Protein AF-X6LKL7-F1 (afdb_monomer_lite)

Sequence (249 aa):
MSKQVVIFIFYGMSKKEEGEVEKRTGEKYFVIEPYDNAKVIFKAIDLSDEGRIEISKKANWKQLLQIIKDQLKLTDTSTFLFVKKDNPDDQIDNDGDLMDLWNELNKSRKVMYYTLKMRCLLITKEDKLMTWCPKNSDNPNFRYEMETENWSQHFENLKQFVEISANDEWLSESGQDKKIQNGEDLKAIWAERYNNSETYCLRLKVISANIGESGEIGEEHADENIQMKKEEEENGRDLNQSDNKGQGR

Secondary structure (DSSP, 8-state):
------PPP-----PPP--------PPPEEEEE-STT--EEE---S--TTS--TTTHHHHHHHHHHHHHHHHTB-TT---EEEESS-TT-EE-SHHHHHHHHHHHHH-SS--EEEEEEEEEEEEETTEEEEE--TTTTSTTHHHHTTTS-HHHHHHHHHHHTT--TTTEEEEETTT--EE-SHHHHHHHHHHHHH-TT-SEEEEEEEE-----------------------------------------

Structure (mmCIF, N/CA/C/O backbone):
data_AF-X6LKL7-F1
#
_entry.id   AF-X6LKL7-F1
#
loop_
_atom_site.group_PDB
_atom_site.id
_atom_site.type_symbol
_atom_site.label_atom_id
_atom_site.label_alt_id
_atom_site.label_comp_id
_atom_site.label_asym_id
_atom_site.label_entity_id
_atom_site.label_seq_id
_atom_site.pdbx_PDB_ins_code
_atom_site.Cartn_x
_atom_site.Cartn_y
_atom_site.Cartn_z
_atom_site.occupancy
_atom_site.B_iso_or_equiv
_atom_site.auth_seq_id
_atom_site.auth_comp_id
_atom_site.auth_asym_id
_atom_site.auth_atom_id
_atom_site.pdbx_PDB_model_num
ATOM 1 N N . MET A 1 1 ? -7.330 -51.206 -62.526 1.00 37.53 1 MET A N 1
ATOM 2 C CA . MET A 1 1 ? -5.877 -50.922 -62.608 1.00 37.53 1 MET A CA 1
ATOM 3 C C . MET A 1 1 ? -5.743 -49.521 -63.189 1.00 37.53 1 MET A C 1
ATOM 5 O O . MET A 1 1 ? -6.440 -49.260 -64.150 1.00 37.53 1 MET A O 1
ATOM 9 N N . SER A 1 2 ? -4.987 -48.550 -62.696 1.00 38.38 2 SER A N 1
ATOM 10 C CA . SER A 1 2 ? -4.141 -48.397 -61.517 1.00 38.38 2 SER A CA 1
ATOM 11 C C . SER A 1 2 ? -4.113 -46.888 -61.223 1.00 38.38 2 SER A C 1
ATOM 13 O O . SER A 1 2 ? -4.132 -46.088 -62.157 1.00 38.38 2 SER A O 1
ATOM 15 N N . LYS A 1 3 ? -4.111 -46.498 -59.947 1.00 32.38 3 LYS A N 1
ATOM 16 C CA . LYS A 1 3 ? -3.935 -45.104 -59.518 1.00 32.38 3 LYS A CA 1
ATOM 17 C C . LYS A 1 3 ? -2.473 -44.705 -59.748 1.00 32.38 3 LYS A C 1
ATOM 19 O O . LYS A 1 3 ? -1.587 -45.464 -59.368 1.00 32.38 3 LYS A O 1
ATOM 24 N N . GLN A 1 4 ? -2.221 -43.513 -60.281 1.00 34.41 4 GLN A N 1
ATOM 25 C CA . GLN A 1 4 ? -0.942 -42.828 -60.091 1.00 34.41 4 GLN A CA 1
ATOM 26 C C . GLN A 1 4 ? -1.196 -41.526 -59.339 1.00 34.41 4 GLN A C 1
ATOM 28 O O . GLN A 1 4 ? -1.835 -40.604 -59.834 1.00 34.41 4 GLN A O 1
ATOM 33 N N . VAL A 1 5 ? -0.720 -41.521 -58.099 1.00 32.38 5 VAL A N 1
ATOM 34 C CA . VAL A 1 5 ? -0.498 -40.341 -57.271 1.00 32.38 5 VAL A CA 1
ATOM 35 C C . VAL A 1 5 ? 0.944 -39.933 -57.542 1.00 32.38 5 VAL A C 1
ATOM 37 O O . VAL A 1 5 ? 1.844 -40.751 -57.360 1.00 32.38 5 VAL A O 1
ATOM 40 N N . VAL A 1 6 ? 1.169 -38.700 -57.991 1.00 34.69 6 VAL A N 1
ATOM 41 C CA . VAL A 1 6 ? 2.515 -38.128 -58.099 1.00 34.69 6 VAL A CA 1
ATOM 42 C C . VAL A 1 6 ? 2.687 -37.141 -56.951 1.00 34.69 6 VAL A C 1
ATOM 44 O O . VAL A 1 6 ? 2.006 -36.121 -56.881 1.00 34.69 6 VAL A O 1
ATOM 47 N N . ILE A 1 7 ? 3.572 -37.504 -56.027 1.00 31.94 7 ILE A N 1
ATOM 48 C CA . ILE A 1 7 ? 4.058 -36.681 -54.920 1.00 31.94 7 ILE A CA 1
ATOM 49 C C . ILE A 1 7 ? 5.301 -35.946 -55.432 1.00 31.94 7 ILE A C 1
ATOM 51 O O . ILE A 1 7 ? 6.226 -36.593 -55.917 1.00 31.94 7 ILE A O 1
ATOM 55 N N . PHE A 1 8 ? 5.350 -34.620 -55.289 1.00 31.41 8 PHE A N 1
ATOM 56 C CA . PHE A 1 8 ? 6.584 -33.848 -55.455 1.00 31.41 8 PHE A CA 1
ATOM 57 C C . PHE A 1 8 ? 7.127 -33.449 -54.078 1.00 31.41 8 PHE A C 1
ATOM 59 O O . PHE A 1 8 ? 6.433 -32.815 -53.285 1.00 31.41 8 PHE A O 1
ATOM 66 N N . ILE A 1 9 ? 8.370 -33.851 -53.803 1.00 33.44 9 ILE A N 1
ATOM 67 C CA . ILE A 1 9 ? 9.150 -33.528 -52.602 1.00 33.44 9 ILE A CA 1
ATOM 68 C C . ILE A 1 9 ? 10.151 -32.413 -52.953 1.00 33.44 9 ILE A C 1
ATOM 70 O O . ILE A 1 9 ? 10.964 -32.573 -53.856 1.00 33.44 9 ILE A O 1
ATOM 74 N N . PHE A 1 10 ? 10.009 -31.309 -52.210 1.00 34.12 10 PHE A N 1
ATOM 75 C CA . PHE A 1 10 ? 10.932 -30.252 -51.754 1.00 34.12 10 PHE A CA 1
ATOM 76 C C . PHE A 1 10 ? 12.208 -29.878 -52.529 1.00 34.12 10 PHE A C 1
ATOM 78 O O . PHE A 1 10 ? 13.072 -30.712 -52.751 1.00 34.12 10 PHE A O 1
ATOM 85 N N . TYR A 1 11 ? 12.427 -28.560 -52.671 1.00 28.58 11 TYR A N 1
ATOM 86 C CA . TYR A 1 11 ? 13.717 -27.914 -52.365 1.00 28.58 11 TYR A CA 1
ATOM 87 C C . TYR A 1 11 ? 13.495 -26.436 -51.977 1.00 28.58 11 TYR A C 1
ATOM 89 O O . TYR A 1 11 ? 13.451 -25.545 -52.820 1.00 28.58 11 TYR A O 1
ATOM 97 N N . GLY A 1 12 ? 13.316 -26.172 -50.679 1.00 30.81 12 GLY A N 1
ATOM 98 C CA . GLY A 1 12 ? 13.359 -24.820 -50.118 1.00 30.81 12 GLY A CA 1
ATOM 99 C C . GLY A 1 12 ? 14.785 -24.497 -49.685 1.00 30.81 12 GLY A C 1
ATOM 100 O O . GLY A 1 12 ? 15.227 -24.948 -48.631 1.00 30.81 12 GLY A O 1
ATOM 101 N N . MET A 1 13 ? 15.520 -23.752 -50.509 1.00 29.73 13 MET A N 1
ATOM 102 C CA . MET A 1 13 ? 16.838 -23.225 -50.157 1.00 29.73 13 MET A CA 1
ATOM 103 C C . MET A 1 13 ? 16.688 -22.099 -49.127 1.00 29.73 13 MET A C 1
ATOM 105 O O . MET A 1 13 ? 16.475 -20.945 -49.488 1.00 29.73 13 MET A O 1
ATOM 109 N N . SER A 1 14 ? 16.827 -22.428 -47.843 1.00 38.66 14 SER A N 1
ATOM 110 C CA . SER A 1 14 ? 17.049 -21.433 -46.792 1.00 38.66 14 SER A CA 1
ATOM 111 C C . SER A 1 14 ? 18.503 -20.970 -46.870 1.00 38.66 14 SER A C 1
ATOM 113 O O . SER A 1 14 ? 19.417 -21.676 -46.441 1.00 38.66 14 SER A O 1
ATOM 115 N N . LYS A 1 15 ? 18.736 -19.789 -47.451 1.00 41.94 15 LYS A N 1
ATOM 116 C CA . LYS A 1 15 ? 20.000 -19.074 -47.261 1.00 41.94 15 LYS A CA 1
ATOM 117 C C . LYS A 1 15 ? 20.081 -18.653 -45.793 1.00 41.94 15 LYS A C 1
ATOM 119 O O . LYS A 1 15 ? 19.211 -17.938 -45.308 1.00 41.94 15 LYS A O 1
ATOM 124 N N . LYS A 1 16 ? 21.112 -19.139 -45.102 1.00 43.28 16 LYS A N 1
ATOM 125 C CA . LYS A 1 16 ? 21.579 -18.589 -43.830 1.00 43.28 16 LYS A CA 1
ATOM 126 C C . LYS A 1 16 ? 22.202 -17.225 -44.112 1.00 43.28 16 LYS A C 1
ATOM 128 O O . LYS A 1 16 ? 23.201 -17.165 -44.824 1.00 43.28 16 LYS A O 1
ATOM 133 N N . GLU A 1 17 ? 21.636 -16.173 -43.541 1.00 40.88 17 GLU A N 1
ATOM 134 C CA . GLU A 1 17 ? 22.410 -14.994 -43.166 1.00 40.88 17 GLU A CA 1
ATOM 135 C C . GLU A 1 17 ? 22.756 -15.145 -41.684 1.00 40.88 17 GLU A C 1
ATOM 137 O O . GLU A 1 17 ? 21.886 -15.296 -40.827 1.00 40.88 17 GLU A O 1
ATOM 142 N N . GLU A 1 18 ? 24.055 -15.224 -41.412 1.00 43.78 18 GLU A N 1
ATOM 143 C CA . GLU A 1 18 ? 24.628 -15.086 -40.081 1.00 43.78 18 GLU A CA 1
ATOM 144 C C . GLU A 1 18 ? 24.616 -13.597 -39.727 1.00 43.78 18 GLU A C 1
ATOM 146 O O . GLU A 1 18 ? 25.288 -12.796 -40.373 1.00 43.78 18 GLU A O 1
ATOM 151 N N . GLY A 1 19 ? 23.849 -13.223 -38.707 1.00 39.62 19 GLY A N 1
ATOM 152 C CA . GLY A 1 19 ? 23.798 -11.852 -38.216 1.00 39.62 19 GLY A CA 1
ATOM 153 C C . GLY A 1 19 ? 22.892 -11.757 -37.000 1.00 39.62 19 GLY A C 1
ATOM 154 O O . GLY A 1 19 ? 21.683 -11.851 -37.132 1.00 39.62 19 GLY A O 1
ATOM 155 N N . GLU A 1 20 ? 23.520 -11.596 -35.837 1.00 39.31 20 GLU A N 1
ATOM 156 C CA . GLU A 1 20 ? 22.929 -11.445 -34.504 1.00 39.31 20 GLU A CA 1
ATOM 157 C C . GLU A 1 20 ? 22.170 -12.663 -33.955 1.00 39.31 20 GLU A C 1
ATOM 159 O O . GLU A 1 20 ? 21.016 -12.951 -34.255 1.00 39.31 20 GLU A O 1
ATOM 164 N N . VAL A 1 21 ? 22.832 -13.353 -33.019 1.00 40.41 21 VAL A N 1
ATOM 165 C CA . VAL A 1 21 ? 22.126 -14.064 -31.954 1.00 40.41 21 VAL A CA 1
ATOM 166 C C . VAL A 1 21 ? 21.303 -13.007 -31.228 1.00 40.41 21 VAL A C 1
ATOM 168 O O . VAL A 1 21 ? 21.831 -12.290 -30.376 1.00 40.41 21 VAL A O 1
ATOM 171 N N . GLU A 1 22 ? 20.031 -12.896 -31.594 1.00 44.25 22 GLU A N 1
ATOM 172 C CA . GLU A 1 22 ? 19.011 -12.192 -30.837 1.00 44.25 22 GLU A CA 1
ATOM 173 C C . GLU A 1 22 ? 19.029 -12.806 -29.432 1.00 44.25 22 GLU A C 1
ATOM 175 O O . GLU A 1 22 ? 18.479 -13.878 -29.158 1.00 44.25 22 GLU A O 1
ATOM 180 N N . LYS A 1 23 ? 19.805 -12.188 -28.534 1.00 46.94 23 LYS A N 1
ATOM 181 C CA . LYS A 1 23 ? 19.793 -12.532 -27.122 1.00 46.94 23 LYS A CA 1
ATOM 182 C C . LYS A 1 23 ? 18.382 -12.218 -26.678 1.00 46.94 23 LYS A C 1
ATOM 184 O O . LYS A 1 23 ? 18.066 -11.054 -26.470 1.00 46.94 23 LYS A O 1
ATOM 189 N N . ARG A 1 24 ? 17.560 -13.257 -26.533 1.00 47.00 24 ARG A N 1
ATOM 190 C CA . ARG A 1 24 ? 16.286 -13.195 -25.822 1.00 47.00 24 ARG A CA 1
ATOM 191 C C . ARG A 1 24 ? 16.573 -12.714 -24.403 1.00 47.00 24 ARG A C 1
ATOM 193 O O . ARG A 1 24 ? 16.799 -13.508 -23.494 1.00 47.00 24 ARG A O 1
ATOM 200 N N . THR A 1 25 ? 16.643 -11.403 -24.221 1.00 57.69 25 THR A N 1
ATOM 201 C CA . THR A 1 25 ? 16.456 -10.778 -22.925 1.00 57.69 25 THR A CA 1
ATOM 202 C C . THR A 1 25 ? 15.039 -11.145 -22.534 1.00 57.69 25 THR A C 1
ATOM 204 O O . THR A 1 25 ? 14.100 -10.802 -23.249 1.00 57.69 25 THR A O 1
ATOM 207 N N . GLY A 1 26 ? 14.901 -11.948 -21.480 1.00 69.12 26 GLY A N 1
ATOM 208 C CA . GLY A 1 26 ? 13.598 -12.280 -20.925 1.00 69.12 26 GLY A CA 1
ATOM 209 C C . GLY A 1 26 ? 12.769 -11.014 -20.730 1.00 69.12 26 GLY A C 1
ATOM 210 O O . GLY A 1 26 ? 13.305 -9.928 -20.499 1.00 69.12 26 GLY A O 1
ATOM 211 N N . GLU A 1 27 ? 11.460 -11.158 -20.881 1.00 87.00 27 GLU A N 1
ATOM 212 C CA . GLU A 1 27 ? 10.532 -10.054 -20.692 1.00 87.00 27 GLU A CA 1
ATOM 213 C C . GLU A 1 27 ? 10.687 -9.481 -19.279 1.00 87.00 27 GLU A C 1
ATOM 215 O O . GLU A 1 27 ? 10.745 -10.235 -18.303 1.00 87.00 27 GLU A O 1
ATOM 220 N N . LYS A 1 28 ? 10.794 -8.153 -19.183 1.00 93.38 28 LYS A N 1
ATOM 221 C CA . LY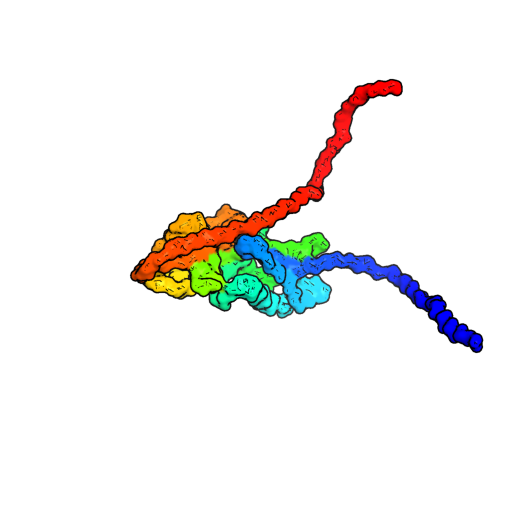S A 1 28 ? 10.960 -7.453 -17.910 1.00 93.38 28 LYS A CA 1
ATOM 222 C C . LYS A 1 28 ? 9.611 -7.173 -17.264 1.00 93.38 28 LYS A C 1
ATOM 224 O O . LYS A 1 28 ? 8.636 -6.907 -17.962 1.00 93.38 28 LYS A O 1
ATOM 229 N N . TYR A 1 29 ? 9.548 -7.234 -15.939 1.00 95.81 29 TYR A N 1
ATOM 230 C CA . TYR A 1 29 ? 8.312 -6.995 -15.190 1.00 95.81 29 TYR A CA 1
ATOM 231 C C . TYR A 1 29 ? 8.585 -6.585 -13.740 1.00 95.81 29 TYR A C 1
ATOM 233 O O . TYR A 1 29 ? 9.697 -6.718 -13.233 1.00 95.81 29 TYR A O 1
ATOM 241 N N . PHE A 1 30 ? 7.554 -6.110 -13.051 1.00 96.00 30 PHE A N 1
ATOM 242 C CA . PHE A 1 30 ? 7.553 -5.972 -11.600 1.00 96.00 30 PHE A CA 1
ATOM 243 C C . PHE A 1 30 ? 6.718 -7.076 -10.967 1.00 96.00 30 PHE A C 1
ATOM 245 O O . PHE A 1 30 ? 5.644 -7.426 -11.458 1.00 96.00 30 PHE A O 1
ATOM 252 N N . VAL A 1 31 ? 7.229 -7.615 -9.865 1.00 95.25 31 VAL A N 1
ATOM 253 C CA . VAL A 1 31 ? 6.488 -8.483 -8.955 1.00 95.25 31 VAL A CA 1
ATOM 254 C C . VAL A 1 31 ? 6.055 -7.623 -7.785 1.00 95.25 31 VAL A C 1
ATOM 256 O O . VAL A 1 31 ? 6.893 -7.118 -7.043 1.00 95.25 31 VAL A O 1
ATOM 259 N N . ILE A 1 32 ? 4.753 -7.461 -7.617 1.00 94.00 32 ILE A N 1
ATOM 260 C CA . ILE A 1 32 ? 4.181 -6.807 -6.451 1.00 94.00 32 ILE A CA 1
ATOM 261 C C . ILE A 1 32 ? 3.812 -7.905 -5.463 1.00 94.00 32 ILE A C 1
ATOM 263 O O . ILE A 1 32 ? 2.999 -8.783 -5.759 1.00 94.00 32 ILE A O 1
ATOM 267 N N . GLU A 1 33 ? 4.450 -7.865 -4.303 1.00 91.50 33 GLU A N 1
ATOM 268 C CA . GLU A 1 33 ? 4.197 -8.730 -3.161 1.00 91.50 33 GLU A CA 1
ATOM 269 C C . GLU A 1 3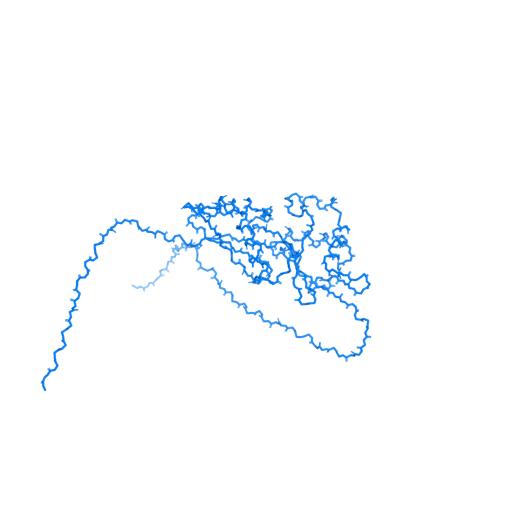3 ? 3.346 -7.936 -2.155 1.00 91.50 33 GLU A C 1
ATOM 271 O O . GLU A 1 33 ? 3.896 -7.123 -1.405 1.00 91.50 33 GLU A O 1
ATOM 276 N N . PRO A 1 34 ? 2.009 -8.105 -2.177 1.00 83.88 34 PRO A N 1
ATOM 277 C CA . PRO A 1 34 ? 1.110 -7.502 -1.210 1.00 83.88 34 PRO A CA 1
ATOM 278 C C . PRO A 1 34 ? 1.241 -8.186 0.162 1.00 83.88 34 PRO A C 1
ATOM 280 O O . PRO A 1 34 ? 2.268 -8.078 0.828 1.00 83.88 34 PRO A O 1
ATOM 283 N N . TYR A 1 35 ? 0.196 -8.892 0.580 1.00 74.50 35 TYR A N 1
ATOM 284 C CA . TYR A 1 35 ? 0.135 -9.715 1.777 1.00 74.50 35 TYR A CA 1
ATOM 285 C C . TYR A 1 35 ? 0.051 -11.200 1.376 1.00 74.50 35 TYR A C 1
ATOM 287 O O . TYR A 1 35 ? -0.387 -11.530 0.269 1.00 74.50 35 TYR A O 1
ATOM 295 N N . ASP A 1 36 ? 0.457 -12.094 2.280 1.00 67.44 36 ASP A N 1
ATOM 296 C CA . ASP A 1 36 ? 0.485 -13.550 2.078 1.00 67.44 36 ASP A CA 1
ATOM 297 C C . ASP A 1 36 ? 1.307 -13.988 0.837 1.00 67.44 36 ASP A C 1
ATOM 299 O O . ASP A 1 36 ? 2.288 -13.351 0.452 1.00 67.44 36 ASP A O 1
ATOM 303 N N . ASN A 1 37 ? 0.928 -15.113 0.216 1.00 66.50 37 ASN A N 1
ATO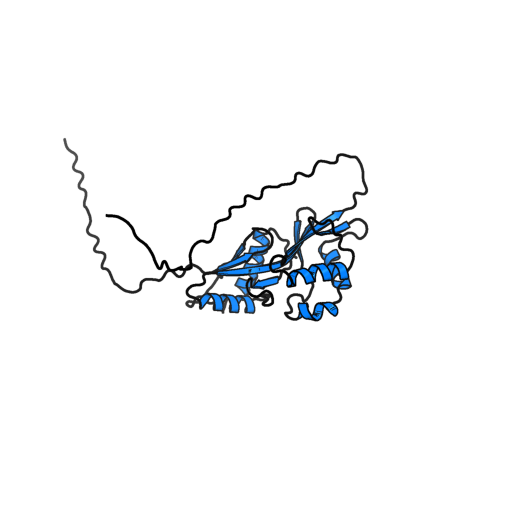M 304 C CA . ASN A 1 37 ? 1.577 -15.679 -0.973 1.00 66.50 37 ASN A CA 1
ATOM 305 C C . ASN A 1 37 ? 1.018 -15.128 -2.299 1.00 66.50 37 ASN A C 1
ATOM 307 O O . ASN A 1 37 ? 1.374 -15.627 -3.371 1.00 66.50 37 ASN A O 1
ATOM 311 N N . ALA A 1 38 ? 0.124 -14.135 -2.251 1.00 79.88 38 ALA A N 1
ATOM 312 C CA . ALA A 1 38 ? -0.393 -13.504 -3.458 1.00 79.88 38 ALA A CA 1
ATOM 313 C C . ALA A 1 38 ? 0.726 -12.709 -4.146 1.00 79.88 38 ALA A C 1
ATOM 315 O O . ALA A 1 38 ? 1.553 -12.081 -3.490 1.00 79.88 38 ALA A O 1
ATOM 316 N N . LYS A 1 39 ? 0.763 -12.738 -5.479 1.00 91.31 39 LYS A N 1
ATOM 317 C CA . LYS A 1 39 ? 1.704 -11.954 -6.285 1.00 91.31 39 LYS A CA 1
ATOM 318 C C . LYS A 1 39 ? 0.967 -11.360 -7.466 1.00 91.31 39 LYS A C 1
ATOM 320 O O . LYS A 1 39 ? 0.265 -12.077 -8.174 1.00 91.31 39 LYS A O 1
ATOM 325 N N . VAL A 1 40 ? 1.171 -10.070 -7.692 1.00 94.06 40 VAL A N 1
ATOM 326 C CA . VAL A 1 40 ? 0.668 -9.374 -8.876 1.00 94.06 40 VAL A CA 1
ATOM 327 C C . VAL A 1 40 ? 1.849 -9.108 -9.796 1.00 94.06 40 VAL A C 1
ATOM 329 O O . VAL A 1 40 ? 2.871 -8.575 -9.369 1.00 94.06 40 VAL A O 1
ATOM 332 N N . ILE A 1 41 ? 1.728 -9.502 -11.062 1.00 95.62 41 ILE A N 1
ATOM 333 C CA . ILE A 1 41 ? 2.750 -9.235 -12.077 1.00 95.62 41 ILE A CA 1
ATOM 334 C C . ILE A 1 41 ? 2.314 -8.020 -12.883 1.00 95.62 41 ILE A C 1
ATOM 336 O O . ILE A 1 41 ? 1.235 -8.016 -13.477 1.00 95.62 41 ILE A O 1
ATOM 340 N N . PHE A 1 42 ? 3.177 -7.011 -12.935 1.00 96.25 42 PHE A N 1
ATOM 341 C CA . PHE A 1 42 ? 2.983 -5.825 -13.754 1.00 96.25 42 PHE A CA 1
ATOM 342 C C . PHE A 1 42 ? 4.023 -5.761 -14.869 1.00 96.25 42 PHE A C 1
ATOM 344 O O . PHE A 1 42 ? 5.222 -5.912 -14.633 1.00 96.25 42 PHE A O 1
ATOM 351 N N . LYS A 1 43 ? 3.557 -5.493 -16.085 1.00 95.19 43 LYS A N 1
ATOM 352 C CA . LYS A 1 43 ? 4.389 -5.275 -17.266 1.00 95.19 43 LYS A CA 1
ATOM 353 C C . LYS A 1 43 ? 4.097 -3.888 -17.796 1.00 95.19 43 LYS A C 1
ATOM 355 O O . LYS A 1 43 ? 2.929 -3.532 -17.937 1.00 95.19 43 LYS A O 1
ATOM 360 N N . ALA A 1 44 ? 5.149 -3.137 -18.090 1.00 94.50 44 ALA A N 1
ATOM 361 C CA . ALA A 1 44 ? 4.971 -1.812 -18.638 1.00 94.50 44 ALA A CA 1
ATOM 362 C C . ALA A 1 44 ? 4.470 -1.860 -20.089 1.00 94.50 44 ALA A C 1
ATOM 364 O O . ALA A 1 44 ? 4.790 -2.774 -20.852 1.00 94.50 44 ALA A O 1
ATOM 365 N N . ILE A 1 45 ? 3.696 -0.846 -20.454 1.00 93.31 45 ILE A N 1
ATOM 366 C CA . ILE A 1 45 ? 3.122 -0.635 -21.781 1.00 93.31 45 ILE A CA 1
ATOM 367 C C . ILE A 1 45 ? 3.788 0.542 -22.487 1.00 93.31 45 ILE A C 1
ATOM 369 O O . ILE A 1 45 ? 4.380 1.415 -21.843 1.00 93.31 45 ILE A O 1
ATOM 373 N N . ASP A 1 46 ? 3.632 0.577 -23.812 1.00 93.38 46 ASP A N 1
ATOM 374 C CA . ASP A 1 46 ? 4.066 1.678 -24.676 1.00 93.38 46 ASP A CA 1
ATOM 375 C C . ASP A 1 46 ? 5.527 2.074 -24.422 1.00 93.38 46 ASP A C 1
ATOM 377 O O . ASP A 1 46 ? 5.848 3.232 -24.136 1.00 93.38 46 ASP A O 1
ATOM 381 N N . LEU A 1 47 ? 6.403 1.067 -24.456 1.00 92.50 47 LEU A N 1
ATOM 382 C CA . LEU A 1 47 ? 7.843 1.238 -24.312 1.00 92.50 47 LEU A CA 1
ATOM 383 C C . LEU A 1 47 ? 8.439 1.873 -25.569 1.00 92.50 47 LEU A C 1
ATOM 385 O O . LEU A 1 47 ? 7.998 1.594 -26.683 1.00 92.50 47 LEU A O 1
ATOM 389 N N . SER A 1 48 ? 9.477 2.690 -25.394 1.00 91.12 48 SER A N 1
ATOM 390 C CA . SER A 1 48 ? 10.310 3.142 -26.510 1.00 91.12 48 SER A CA 1
ATOM 391 C C . SER A 1 48 ? 11.081 1.980 -27.149 1.00 91.12 48 SER A C 1
ATOM 393 O O . SER A 1 48 ? 11.179 0.899 -26.567 1.00 91.12 48 SER A O 1
ATOM 395 N N . ASP A 1 49 ? 11.722 2.231 -28.293 1.00 88.25 49 ASP A N 1
ATOM 396 C CA . ASP A 1 49 ? 12.616 1.261 -28.951 1.00 88.25 49 ASP A CA 1
ATOM 397 C C . ASP A 1 49 ? 13.785 0.823 -28.046 1.00 88.25 49 ASP A C 1
ATOM 399 O O . ASP A 1 49 ? 14.336 -0.265 -28.196 1.00 88.25 49 ASP A O 1
ATOM 403 N N . GLU A 1 50 ? 14.148 1.655 -27.064 1.00 87.31 50 GLU A N 1
ATOM 404 C CA . GLU A 1 50 ? 15.141 1.326 -26.039 1.00 87.31 50 GLU A CA 1
ATOM 405 C C . GLU A 1 50 ? 14.550 0.588 -24.824 1.00 87.31 50 GLU A C 1
ATOM 407 O O . GLU A 1 50 ? 15.293 0.265 -23.900 1.00 87.31 50 GLU A O 1
ATOM 412 N N . GLY A 1 51 ? 13.238 0.344 -24.769 1.00 89.56 51 GLY A N 1
ATOM 413 C CA . GLY A 1 51 ? 12.553 -0.323 -23.655 1.00 89.56 51 GLY A CA 1
ATOM 414 C C . GLY A 1 51 ? 12.184 0.585 -22.471 1.00 89.56 51 GLY A C 1
ATOM 415 O O . GLY A 1 51 ? 11.982 0.085 -21.363 1.00 89.56 51 GLY A O 1
ATOM 416 N N . ARG A 1 52 ? 12.122 1.912 -22.660 1.00 91.69 52 ARG A N 1
ATOM 417 C CA . ARG A 1 52 ? 11.862 2.905 -21.589 1.00 91.69 52 ARG A CA 1
ATOM 418 C C . ARG A 1 52 ? 10.412 3.401 -21.568 1.00 91.69 52 ARG A C 1
ATOM 420 O O . ARG A 1 52 ? 9.778 3.440 -22.615 1.00 91.69 52 ARG A O 1
ATOM 427 N N . ILE A 1 53 ? 9.922 3.874 -20.413 1.00 90.00 53 ILE A N 1
ATOM 428 C CA . ILE A 1 53 ? 8.521 4.339 -20.230 1.00 90.00 53 ILE A CA 1
ATOM 429 C C . ILE A 1 53 ? 8.319 5.869 -20.312 1.00 90.00 53 ILE A C 1
ATOM 431 O O . ILE A 1 53 ? 7.329 6.401 -19.814 1.00 90.00 53 ILE A O 1
ATOM 435 N N . GLU A 1 54 ? 9.252 6.606 -20.920 1.00 89.00 54 GLU A N 1
ATOM 436 C CA . GLU A 1 54 ? 9.339 8.079 -20.831 1.00 89.00 54 GLU A CA 1
ATOM 437 C C . GLU A 1 54 ? 8.038 8.819 -21.217 1.00 89.00 54 GLU A C 1
ATOM 439 O O . GLU A 1 54 ? 7.644 9.778 -20.552 1.00 89.00 54 GLU A O 1
ATOM 444 N N . ILE A 1 55 ? 7.335 8.354 -22.255 1.00 89.00 55 ILE A N 1
ATOM 445 C CA . ILE A 1 55 ? 6.115 9.001 -22.775 1.00 89.00 55 ILE A CA 1
ATOM 446 C C . ILE A 1 55 ? 4.855 8.513 -22.035 1.00 89.00 55 ILE A C 1
ATOM 448 O O . ILE A 1 55 ? 3.883 9.255 -21.883 1.00 89.00 55 ILE A O 1
ATOM 452 N N . SER A 1 56 ? 4.870 7.275 -21.539 1.00 92.31 56 SER A N 1
ATOM 453 C CA . SER A 1 56 ? 3.698 6.545 -21.042 1.00 92.31 56 SER A CA 1
ATOM 454 C C . SER A 1 56 ? 3.673 6.372 -19.519 1.00 92.31 56 SER A C 1
ATOM 456 O O . SER A 1 56 ? 2.813 5.660 -18.998 1.00 92.31 56 SER A O 1
ATOM 458 N N . LYS A 1 57 ? 4.560 7.040 -18.768 1.00 95.31 57 LYS A N 1
ATOM 459 C CA . LYS A 1 57 ? 4.687 6.886 -17.304 1.00 95.31 57 LYS A CA 1
ATOM 460 C C . LYS A 1 57 ? 3.369 7.020 -16.528 1.00 95.31 57 LYS A C 1
ATOM 462 O O . LYS A 1 57 ? 3.046 6.168 -15.706 1.00 95.31 57 LYS A O 1
ATOM 467 N N . LYS A 1 58 ? 2.536 8.016 -16.857 1.00 96.81 58 LYS A N 1
ATOM 468 C CA . LYS A 1 58 ? 1.227 8.222 -16.206 1.00 96.81 58 LYS A CA 1
ATOM 469 C C . LYS A 1 58 ? 0.240 7.094 -16.503 1.00 96.81 58 LYS A C 1
ATOM 471 O O . LYS A 1 58 ? -0.575 6.759 -15.647 1.00 96.81 58 LYS A O 1
ATOM 476 N N . ALA A 1 59 ? 0.275 6.549 -17.719 1.00 96.81 59 ALA A N 1
ATOM 477 C CA . ALA A 1 59 ? -0.585 5.438 -18.117 1.00 96.81 59 ALA A CA 1
ATOM 478 C C . ALA A 1 59 ? -0.153 4.149 -17.409 1.00 96.81 59 ALA A C 1
ATOM 480 O O . ALA A 1 59 ? -0.992 3.473 -16.820 1.00 96.81 59 ALA A O 1
ATOM 481 N N . ASN A 1 60 ? 1.155 3.889 -17.371 1.00 97.06 60 ASN A N 1
ATOM 482 C CA . ASN A 1 60 ? 1.753 2.775 -16.641 1.00 97.06 60 ASN A CA 1
ATOM 483 C C . ASN A 1 60 ? 1.425 2.820 -15.144 1.00 97.06 60 ASN A C 1
ATOM 485 O O . ASN A 1 60 ? 0.983 1.817 -14.591 1.00 97.06 60 ASN A O 1
ATOM 489 N N . TRP A 1 61 ? 1.551 3.986 -14.503 1.00 96.69 61 TRP A N 1
ATOM 490 C CA . TRP A 1 61 ? 1.181 4.160 -13.096 1.00 96.69 61 TRP A CA 1
ATOM 491 C C . TRP A 1 61 ? -0.294 3.833 -12.844 1.00 96.69 61 TRP A C 1
ATOM 493 O O . TRP A 1 61 ? -0.618 3.014 -11.988 1.00 96.69 61 TRP A O 1
ATOM 503 N N . LYS A 1 62 ? -1.207 4.406 -13.639 1.00 96.62 62 LYS A N 1
ATOM 504 C CA . LYS A 1 62 ? -2.645 4.117 -13.519 1.00 96.62 62 LYS A CA 1
ATOM 505 C C . LYS A 1 62 ? -2.958 2.637 -13.730 1.00 96.62 62 LYS A C 1
ATOM 507 O O . LYS A 1 62 ? -3.766 2.079 -12.995 1.00 96.62 62 LYS A O 1
ATOM 512 N N . GLN A 1 63 ? -2.324 2.012 -14.718 1.00 96.75 63 GLN A N 1
ATOM 513 C CA . GLN A 1 63 ? -2.532 0.604 -15.025 1.00 96.75 63 GLN A CA 1
ATOM 514 C C . GLN A 1 63 ? -2.016 -0.306 -13.906 1.00 96.75 63 GLN A C 1
ATOM 516 O O . GLN A 1 63 ? -2.712 -1.248 -13.543 1.00 96.75 63 GLN A O 1
ATOM 521 N N . LEU A 1 64 ? -0.850 -0.008 -13.324 1.00 96.44 64 LEU A N 1
ATOM 522 C CA . LEU A 1 64 ? -0.324 -0.719 -12.157 1.00 96.44 64 LEU A CA 1
ATOM 523 C C . LEU A 1 64 ? -1.335 -0.701 -11.006 1.00 96.44 64 LEU A C 1
ATOM 525 O O . LEU A 1 64 ? -1.698 -1.757 -10.490 1.00 96.44 64 LEU A O 1
ATOM 529 N N . LEU A 1 65 ? -1.824 0.490 -10.642 1.00 95.69 65 LEU A N 1
ATOM 530 C CA . LEU A 1 65 ? -2.799 0.641 -9.561 1.00 95.69 65 LEU A CA 1
ATOM 531 C C . LEU A 1 65 ? -4.097 -0.126 -9.848 1.00 95.69 65 LEU A C 1
ATOM 533 O O . LEU A 1 65 ? -4.622 -0.783 -8.952 1.00 95.69 65 LEU A O 1
ATOM 537 N N . GLN A 1 66 ? -4.595 -0.071 -11.087 1.00 95.94 66 GLN A N 1
ATOM 538 C CA . GLN A 1 66 ? -5.819 -0.771 -11.478 1.00 95.94 66 GLN A CA 1
ATOM 539 C C . GLN A 1 66 ? -5.651 -2.292 -11.421 1.00 95.94 66 GLN A C 1
ATOM 541 O O . GLN A 1 66 ? -6.475 -2.972 -10.822 1.00 95.94 66 GLN A O 1
ATOM 546 N N . ILE A 1 67 ? -4.557 -2.827 -11.973 1.00 95.69 67 ILE A N 1
ATOM 547 C CA . ILE A 1 67 ? -4.279 -4.269 -11.975 1.00 95.69 67 ILE A CA 1
ATOM 548 C C . ILE A 1 67 ? -4.233 -4.817 -10.547 1.00 95.69 67 ILE A C 1
ATOM 550 O O . ILE A 1 67 ? -4.757 -5.899 -10.291 1.00 95.69 67 ILE A O 1
ATOM 554 N N . ILE A 1 68 ? -3.625 -4.081 -9.615 1.00 94.56 68 ILE A N 1
ATOM 555 C CA . ILE A 1 68 ? -3.566 -4.488 -8.207 1.00 94.56 68 ILE A CA 1
ATOM 556 C C . ILE A 1 68 ? -4.965 -4.527 -7.603 1.00 94.56 68 ILE A C 1
ATOM 558 O O . ILE A 1 68 ? -5.325 -5.532 -6.991 1.00 94.56 68 ILE A O 1
ATOM 562 N N . LYS A 1 69 ? -5.763 -3.470 -7.795 1.00 94.88 69 LYS A N 1
ATOM 563 C CA . LYS A 1 69 ? -7.133 -3.418 -7.272 1.00 94.88 69 LYS A CA 1
ATOM 564 C C . LYS A 1 69 ? -7.993 -4.546 -7.836 1.00 94.88 69 LYS A C 1
ATOM 566 O O . LYS A 1 69 ? -8.666 -5.224 -7.067 1.00 94.88 69 LYS A O 1
ATOM 571 N N . ASP A 1 70 ? -7.890 -4.820 -9.132 1.00 94.38 70 ASP A N 1
ATOM 572 C CA . ASP A 1 70 ? -8.660 -5.872 -9.794 1.00 94.38 70 ASP A CA 1
ATOM 573 C C . ASP A 1 70 ? -8.240 -7.275 -9.327 1.00 94.38 70 ASP A C 1
ATOM 575 O O . ASP A 1 70 ? -9.084 -8.085 -8.939 1.00 94.38 70 ASP A O 1
ATOM 579 N N . GLN A 1 71 ? -6.935 -7.578 -9.329 1.00 93.94 71 GLN A N 1
ATOM 580 C CA . GLN A 1 71 ? -6.434 -8.914 -8.978 1.00 93.94 71 GLN A CA 1
ATOM 581 C C . GLN A 1 71 ? -6.606 -9.238 -7.494 1.00 93.94 71 GLN A C 1
ATOM 583 O O . GLN A 1 71 ? -6.866 -10.389 -7.145 1.00 93.94 71 GLN A O 1
ATOM 588 N N . LEU A 1 72 ? -6.481 -8.233 -6.626 1.00 91.94 72 LEU A N 1
ATOM 589 C CA . LEU A 1 72 ? -6.661 -8.390 -5.184 1.00 91.94 72 LEU A CA 1
ATOM 590 C C . LEU A 1 72 ? -8.100 -8.106 -4.729 1.00 91.94 72 LEU A C 1
ATOM 592 O O . LEU A 1 72 ? -8.383 -8.232 -3.543 1.00 91.94 72 LEU A O 1
ATOM 596 N N . LYS A 1 73 ? -9.014 -7.763 -5.651 1.00 93.31 73 LYS A N 1
ATOM 597 C CA . LYS A 1 73 ? -10.419 -7.415 -5.366 1.00 93.31 73 LYS A CA 1
ATOM 598 C C . LYS A 1 73 ? -10.557 -6.300 -4.319 1.00 93.31 73 LYS A C 1
ATOM 600 O O . LYS A 1 73 ? -11.412 -6.369 -3.436 1.00 93.31 73 LYS A O 1
ATOM 605 N N . LEU A 1 74 ? -9.687 -5.295 -4.402 1.00 93.69 74 LEU A N 1
ATOM 606 C CA . LEU A 1 74 ? -9.698 -4.142 -3.504 1.00 93.69 74 LEU A CA 1
ATOM 607 C C . LEU A 1 74 ? -10.756 -3.129 -3.930 1.00 93.69 74 LEU A C 1
ATOM 609 O O . LEU A 1 74 ? -11.075 -2.992 -5.110 1.00 93.69 74 LEU A O 1
ATOM 613 N N . THR A 1 75 ? -11.249 -2.358 -2.968 1.00 93.88 75 THR A N 1
ATOM 614 C CA . THR A 1 75 ? -12.117 -1.213 -3.256 1.00 93.88 75 THR A CA 1
ATOM 615 C C . THR A 1 75 ? -11.370 -0.098 -3.995 1.00 93.88 75 THR A C 1
ATOM 617 O O . THR A 1 75 ? -10.167 0.106 -3.814 1.00 93.88 75 THR A O 1
ATOM 620 N N . ASP A 1 76 ? -12.099 0.724 -4.753 1.00 93.06 76 ASP A N 1
ATOM 621 C CA . ASP A 1 76 ? -11.517 1.878 -5.452 1.00 93.06 76 ASP A CA 1
ATOM 622 C C . ASP A 1 76 ? -10.894 2.913 -4.506 1.00 93.06 76 ASP A C 1
ATOM 624 O O . ASP A 1 76 ? -9.955 3.615 -4.889 1.00 93.06 76 ASP A O 1
ATOM 628 N N . THR A 1 77 ? -11.374 2.975 -3.264 1.00 92.69 77 THR A N 1
ATOM 629 C CA . THR A 1 77 ? -10.873 3.859 -2.203 1.00 92.69 77 THR A CA 1
ATOM 630 C C . THR A 1 77 ? -9.587 3.360 -1.547 1.00 92.69 77 THR A C 1
ATOM 632 O O . THR A 1 77 ? -8.978 4.107 -0.787 1.00 92.69 77 THR A O 1
ATOM 635 N N . SER A 1 78 ? -9.163 2.126 -1.835 1.00 93.62 78 SER A N 1
ATOM 636 C CA . SER A 1 78 ? -7.984 1.513 -1.227 1.00 93.62 78 SER A CA 1
ATOM 637 C C . SER A 1 78 ? -6.706 2.296 -1.526 1.00 93.62 78 SER A C 1
ATOM 639 O O . SER A 1 78 ? -6.453 2.687 -2.673 1.00 93.62 78 SER A O 1
ATOM 641 N N . THR A 1 79 ? -5.895 2.492 -0.486 1.00 92.94 79 THR A N 1
ATOM 642 C CA . THR A 1 79 ? -4.598 3.175 -0.546 1.00 92.94 79 THR A CA 1
ATOM 643 C C . THR A 1 79 ? -3.477 2.248 -0.084 1.00 92.94 79 THR A C 1
ATOM 645 O O . THR A 1 79 ? -3.666 1.408 0.799 1.00 92.94 79 THR A O 1
ATOM 648 N N . PHE A 1 80 ? -2.319 2.351 -0.733 1.00 92.44 80 PHE A N 1
ATOM 649 C CA . PHE A 1 80 ? -1.137 1.538 -0.458 1.00 92.44 80 PHE A CA 1
ATOM 650 C C . PHE A 1 80 ? 0.119 2.227 -0.995 1.00 92.44 80 PHE A C 1
ATOM 652 O O . PHE A 1 80 ? 0.042 3.031 -1.923 1.00 92.44 80 PHE A O 1
ATOM 659 N N . LEU A 1 81 ? 1.268 1.887 -0.414 1.00 91.38 81 LEU A N 1
ATOM 660 C CA . LEU A 1 81 ? 2.584 2.355 -0.850 1.00 91.38 81 LEU A CA 1
ATOM 661 C C . LEU A 1 81 ? 3.399 1.180 -1.371 1.00 91.38 81 LEU A C 1
ATOM 663 O O . LEU A 1 81 ? 3.270 0.065 -0.862 1.00 91.38 81 LEU A O 1
ATOM 667 N N . PHE A 1 82 ? 4.274 1.427 -2.337 1.00 92.38 82 PHE A N 1
ATOM 668 C CA . PHE A 1 82 ? 5.261 0.438 -2.746 1.00 92.38 82 PHE A CA 1
ATOM 669 C C . PHE A 1 82 ? 6.608 0.771 -2.135 1.00 92.38 82 PHE A C 1
ATOM 671 O O . PHE A 1 82 ? 7.022 1.926 -2.123 1.00 92.38 82 PHE A O 1
ATOM 678 N N . VAL A 1 83 ? 7.315 -0.254 -1.681 1.00 90.31 83 VAL A N 1
ATOM 679 C CA . VAL A 1 83 ? 8.706 -0.130 -1.250 1.00 90.31 83 VAL A CA 1
ATOM 680 C C . VAL A 1 83 ? 9.551 -1.205 -1.901 1.00 90.31 83 VAL A C 1
ATOM 682 O O . VAL A 1 83 ? 9.072 -2.316 -2.163 1.00 90.31 83 VAL A O 1
ATOM 685 N N . LYS A 1 84 ? 10.815 -0.893 -2.178 1.00 88.75 84 LYS A N 1
ATOM 686 C CA . LYS A 1 84 ? 11.738 -1.900 -2.701 1.00 88.75 84 LYS A CA 1
ATOM 687 C C . LYS A 1 84 ? 11.986 -2.972 -1.642 1.00 88.75 84 LYS A C 1
ATOM 689 O O . LYS A 1 84 ? 12.195 -2.673 -0.467 1.00 88.75 84 LYS A O 1
ATOM 694 N N . LYS A 1 85 ? 11.973 -4.241 -2.056 1.00 85.25 85 LYS A N 1
ATOM 695 C CA . LYS A 1 85 ? 12.215 -5.371 -1.144 1.00 85.25 85 LYS A CA 1
ATOM 696 C C . LYS A 1 85 ? 13.614 -5.333 -0.517 1.00 85.25 85 LYS A C 1
ATOM 698 O O . LYS A 1 85 ? 13.784 -5.748 0.622 1.00 85.25 85 LYS A O 1
ATOM 703 N N . ASP A 1 86 ? 14.601 -4.872 -1.271 1.00 83.19 86 ASP A N 1
ATOM 704 C CA . ASP A 1 86 ? 16.005 -4.755 -0.878 1.00 83.19 86 ASP A CA 1
ATOM 705 C C . ASP A 1 86 ? 16.342 -3.420 -0.197 1.00 83.19 86 ASP A C 1
ATOM 707 O O . ASP A 1 86 ? 17.343 -3.347 0.514 1.00 83.19 86 ASP A O 1
ATOM 711 N N . ASN A 1 87 ? 15.497 -2.396 -0.355 1.00 83.06 87 ASN A N 1
ATOM 712 C CA . ASN A 1 87 ? 15.626 -1.119 0.342 1.00 83.06 87 ASN A CA 1
ATOM 713 C C . ASN A 1 87 ? 14.248 -0.582 0.798 1.00 83.06 87 ASN A C 1
ATOM 715 O O . ASN A 1 87 ? 13.582 0.124 0.041 1.00 83.06 87 ASN A O 1
ATOM 719 N N . PRO A 1 88 ? 13.797 -0.891 2.029 1.00 76.31 88 PRO A N 1
ATOM 720 C CA . PRO A 1 88 ? 12.458 -0.533 2.514 1.00 76.31 88 PRO A CA 1
ATOM 721 C C . PRO A 1 88 ? 12.214 0.962 2.738 1.00 76.31 88 PRO A C 1
ATOM 723 O O . PRO A 1 88 ? 11.063 1.354 2.978 1.00 76.31 88 PRO A O 1
ATOM 726 N N . ASP A 1 89 ? 13.278 1.762 2.722 1.00 78.06 89 ASP A N 1
ATOM 727 C CA . ASP A 1 89 ? 13.207 3.216 2.824 1.00 78.06 89 ASP A CA 1
ATOM 728 C C . ASP A 1 89 ? 13.016 3.870 1.438 1.00 78.06 89 ASP A C 1
ATOM 730 O O . ASP A 1 89 ? 12.537 5.001 1.365 1.00 78.06 89 ASP A O 1
ATOM 734 N N . ASP A 1 90 ? 13.277 3.141 0.342 1.00 84.19 90 ASP A N 1
ATOM 735 C CA . ASP A 1 90 ? 12.979 3.590 -1.022 1.00 84.19 90 ASP A CA 1
ATOM 736 C C . ASP A 1 90 ? 11.507 3.320 -1.352 1.00 84.19 90 ASP A C 1
ATOM 738 O O . ASP A 1 90 ? 11.115 2.194 -1.696 1.00 84.19 90 ASP A O 1
ATOM 742 N N . GLN A 1 91 ? 10.695 4.370 -1.255 1.00 87.38 91 GLN A N 1
ATOM 743 C CA . GLN A 1 91 ? 9.293 4.341 -1.655 1.00 87.38 91 GLN A CA 1
ATOM 744 C C . GLN A 1 91 ? 9.142 4.599 -3.158 1.00 87.38 91 GLN A C 1
ATOM 746 O O . GLN A 1 91 ? 9.913 5.348 -3.750 1.00 87.38 91 GLN A O 1
ATOM 751 N N . ILE A 1 92 ? 8.143 3.961 -3.763 1.00 90.94 92 ILE A N 1
ATOM 752 C CA . ILE A 1 92 ? 7.687 4.224 -5.128 1.00 90.94 92 ILE A CA 1
ATOM 753 C C . ILE A 1 92 ? 6.225 4.652 -5.004 1.00 90.94 92 ILE A C 1
ATOM 755 O O . ILE A 1 92 ? 5.350 3.811 -4.787 1.00 90.94 92 ILE A O 1
ATOM 759 N N . ASP A 1 93 ? 5.950 5.949 -5.095 1.00 89.31 93 ASP A N 1
ATOM 760 C CA . ASP A 1 93 ? 4.613 6.498 -4.814 1.00 89.31 93 ASP A CA 1
ATOM 761 C C . ASP A 1 93 ? 3.994 7.264 -5.995 1.00 89.31 93 ASP A C 1
ATOM 763 O O . ASP A 1 93 ? 2.823 7.653 -5.951 1.00 89.31 93 ASP A O 1
ATOM 767 N N . ASN A 1 94 ? 4.754 7.437 -7.080 1.00 92.38 94 ASN A N 1
ATOM 768 C CA . ASN A 1 94 ? 4.339 8.218 -8.235 1.00 92.38 94 ASN A CA 1
ATOM 769 C C . ASN A 1 94 ? 4.850 7.645 -9.573 1.00 92.38 94 ASN A C 1
ATOM 771 O O . ASN A 1 94 ? 5.627 6.688 -9.641 1.00 92.38 94 ASN A O 1
ATOM 775 N N . ASP A 1 95 ? 4.392 8.241 -10.680 1.00 94.88 95 ASP A N 1
ATOM 776 C CA . ASP A 1 95 ? 4.746 7.812 -12.037 1.00 94.88 95 ASP A CA 1
ATOM 777 C C . ASP A 1 95 ? 6.219 8.056 -12.402 1.00 94.88 95 ASP A C 1
ATOM 779 O O . ASP A 1 95 ? 6.759 7.350 -13.255 1.00 94.88 95 ASP A O 1
ATOM 783 N N . GLY A 1 96 ? 6.862 9.048 -11.784 1.00 95.25 96 GLY A N 1
ATOM 784 C CA . GLY A 1 96 ? 8.290 9.324 -11.931 1.00 95.25 96 GLY A CA 1
ATOM 785 C C . GLY A 1 96 ? 9.145 8.227 -11.307 1.00 95.25 96 GLY A C 1
ATOM 786 O O . GLY A 1 96 ? 9.977 7.650 -12.002 1.00 95.25 96 GLY A O 1
ATOM 787 N N . ASP A 1 97 ? 8.871 7.863 -10.057 1.00 93.88 97 ASP A N 1
ATOM 788 C CA . ASP A 1 97 ? 9.618 6.814 -9.354 1.00 93.88 97 ASP A CA 1
ATOM 789 C C . ASP A 1 97 ? 9.480 5.461 -10.057 1.00 93.88 97 ASP A C 1
ATOM 791 O O . ASP A 1 97 ? 10.459 4.734 -10.242 1.00 93.88 97 ASP A O 1
ATOM 795 N N . LEU A 1 98 ? 8.262 5.134 -10.515 1.00 94.88 98 LEU A N 1
ATOM 796 C CA . LEU A 1 98 ? 8.011 3.920 -11.292 1.00 94.88 98 LEU A CA 1
ATOM 797 C C . LEU A 1 98 ? 8.836 3.913 -12.589 1.00 94.88 98 LEU A C 1
ATOM 799 O O . LEU A 1 98 ? 9.388 2.878 -12.970 1.00 94.88 98 LEU A O 1
ATOM 803 N N . MET A 1 99 ? 8.923 5.062 -13.266 1.00 95.38 99 MET A N 1
ATOM 804 C CA . MET A 1 99 ? 9.721 5.232 -14.479 1.00 95.38 99 MET A CA 1
ATOM 805 C C . MET A 1 99 ? 11.205 5.057 -14.220 1.00 95.38 99 MET A C 1
ATOM 807 O O . MET A 1 99 ? 11.864 4.326 -14.964 1.00 95.38 99 MET A O 1
ATOM 811 N N . ASP A 1 100 ? 11.730 5.705 -13.191 1.00 94.75 100 ASP A N 1
ATOM 812 C CA . ASP A 1 100 ? 13.144 5.624 -12.857 1.00 94.75 100 ASP A CA 1
ATOM 813 C C . ASP A 1 100 ? 13.524 4.187 -12.500 1.00 94.75 100 ASP A C 1
ATOM 815 O O . ASP A 1 100 ? 14.498 3.657 -13.045 1.00 94.75 100 ASP A O 1
ATOM 819 N N . LEU A 1 101 ? 12.685 3.507 -11.714 1.00 94.50 101 LEU A N 1
ATOM 820 C CA . LEU A 1 101 ? 12.871 2.102 -11.372 1.00 94.50 101 LEU A CA 1
ATOM 821 C C . LEU A 1 101 ? 12.801 1.180 -12.597 1.00 94.50 101 LEU A C 1
ATOM 823 O O . LEU A 1 101 ? 13.610 0.259 -12.736 1.00 94.50 101 LEU A O 1
ATOM 827 N N . TRP A 1 102 ? 11.857 1.417 -13.510 1.00 95.25 102 TRP A N 1
ATOM 828 C CA . TRP A 1 102 ? 11.745 0.632 -14.741 1.00 95.25 102 TRP A CA 1
ATOM 829 C C . TRP A 1 102 ? 12.975 0.813 -15.625 1.00 95.25 102 TRP A C 1
ATOM 831 O O . TRP A 1 102 ? 13.545 -0.155 -16.129 1.00 95.25 102 TRP A O 1
ATOM 841 N N . ASN A 1 103 ? 13.424 2.053 -15.794 1.00 92.44 103 ASN A N 1
ATOM 842 C CA . ASN A 1 103 ? 14.593 2.367 -16.603 1.00 92.44 103 ASN A CA 1
ATOM 843 C C . ASN A 1 103 ? 15.880 1.814 -15.973 1.00 92.44 103 ASN A C 1
ATOM 845 O O . ASN A 1 103 ? 16.783 1.389 -16.696 1.00 92.44 103 ASN A O 1
ATOM 849 N N . GLU A 1 104 ? 15.969 1.776 -14.643 1.00 92.62 104 GLU A N 1
ATOM 850 C CA . GLU A 1 104 ? 17.036 1.090 -13.912 1.00 92.62 104 GLU A CA 1
ATOM 851 C C . GLU A 1 104 ? 17.029 -0.416 -14.204 1.00 92.62 104 GLU A C 1
ATOM 853 O O . GLU A 1 104 ? 18.051 -0.964 -14.630 1.00 92.62 104 GLU A O 1
ATOM 858 N N . LEU A 1 105 ? 15.865 -1.068 -14.087 1.00 91.75 105 LEU A N 1
ATOM 859 C CA . LEU A 1 105 ? 15.693 -2.477 -14.441 1.00 91.75 105 LEU A CA 1
ATOM 860 C C . LEU A 1 105 ? 16.119 -2.722 -15.891 1.00 91.75 105 LEU A C 1
ATOM 862 O O . LEU A 1 105 ? 16.827 -3.688 -16.182 1.00 91.75 105 LEU A O 1
ATOM 866 N N . ASN A 1 106 ? 15.715 -1.842 -16.804 1.00 90.00 106 ASN A N 1
ATOM 867 C CA . ASN A 1 106 ? 15.962 -1.970 -18.232 1.00 90.00 106 ASN A CA 1
ATOM 868 C C . ASN A 1 106 ? 17.453 -1.888 -18.605 1.00 90.00 106 ASN A C 1
ATOM 870 O O . ASN A 1 106 ? 17.904 -2.603 -19.498 1.00 90.00 106 ASN A O 1
ATOM 874 N N . LYS A 1 107 ? 18.260 -1.117 -17.862 1.00 90.31 107 LYS A N 1
ATOM 875 C CA . LYS A 1 107 ? 19.726 -1.070 -18.043 1.00 90.31 107 LYS A CA 1
ATOM 876 C C . LYS A 1 107 ? 20.401 -2.418 -17.765 1.00 90.31 107 LYS A C 1
ATOM 878 O O . LYS A 1 107 ? 21.461 -2.710 -18.325 1.00 90.31 107 LYS A O 1
ATOM 883 N N . SER A 1 108 ? 19.819 -3.248 -16.900 1.00 87.81 108 SER A N 1
ATOM 884 C CA . SER A 1 108 ? 20.391 -4.545 -16.545 1.00 87.81 108 SER A CA 1
ATOM 885 C C . SER A 1 108 ? 20.085 -5.609 -17.596 1.00 87.81 108 SER A C 1
ATOM 887 O O . SER A 1 108 ? 18.933 -5.912 -17.882 1.00 87.81 108 SER A O 1
ATOM 889 N N . ARG A 1 109 ? 21.116 -6.278 -18.122 1.00 85.69 109 ARG A N 1
ATOM 890 C CA . ARG A 1 109 ? 20.931 -7.445 -19.013 1.00 85.69 109 ARG A CA 1
ATOM 891 C C . ARG A 1 109 ? 20.621 -8.747 -18.268 1.00 85.69 109 ARG A C 1
ATOM 893 O O . ARG A 1 109 ? 20.263 -9.731 -18.906 1.00 85.69 109 ARG A O 1
ATOM 900 N N . LYS A 1 110 ? 20.836 -8.776 -16.948 1.00 88.75 110 LYS A N 1
ATOM 901 C CA . LYS A 1 110 ? 20.714 -9.984 -16.114 1.00 88.75 110 LYS A CA 1
ATOM 902 C C . LYS A 1 110 ? 19.431 -9.996 -15.293 1.00 88.75 110 LYS A C 1
ATOM 904 O O . LYS A 1 110 ? 18.818 -11.045 -15.144 1.00 88.75 110 LYS A O 1
ATOM 909 N N . VAL A 1 111 ? 19.051 -8.842 -14.749 1.00 90.38 111 VAL A N 1
ATOM 910 C CA . VAL A 1 111 ? 17.875 -8.721 -13.888 1.00 90.38 111 VAL A CA 1
ATOM 911 C C . VAL A 1 111 ? 16.639 -8.610 -14.772 1.00 90.38 111 VAL A C 1
ATOM 913 O O . VAL A 1 111 ? 16.553 -7.727 -15.630 1.00 90.38 111 VAL A O 1
ATOM 916 N N . MET A 1 112 ? 15.700 -9.532 -14.576 1.00 92.12 112 MET A N 1
ATOM 917 C CA . MET A 1 112 ? 14.446 -9.575 -15.333 1.00 92.12 112 MET A CA 1
ATOM 918 C C . MET A 1 112 ? 13.294 -8.915 -14.581 1.00 92.12 112 MET A C 1
ATOM 920 O O . MET A 1 112 ? 12.353 -8.453 -15.210 1.00 92.12 112 MET A O 1
ATOM 924 N N . TYR A 1 113 ? 13.363 -8.818 -13.254 1.00 93.44 113 TYR A N 1
ATOM 925 C CA . TYR A 1 113 ? 12.295 -8.203 -12.481 1.00 93.44 113 TYR A CA 1
ATOM 926 C C . TYR A 1 113 ? 12.794 -7.531 -11.208 1.00 93.44 113 TYR A C 1
ATOM 928 O O . TYR A 1 113 ? 13.822 -7.922 -10.655 1.00 93.44 113 TYR A O 1
ATOM 936 N N . TYR A 1 114 ? 12.020 -6.553 -10.736 1.00 92.62 114 TYR A N 1
ATOM 937 C CA . TYR A 1 114 ? 12.101 -6.054 -9.364 1.00 92.62 114 TYR A CA 1
ATOM 938 C C . TYR A 1 114 ? 10.927 -6.566 -8.542 1.00 92.62 114 TYR A C 1
ATOM 940 O O . TYR A 1 114 ? 9.831 -6.771 -9.065 1.00 92.62 114 TYR A O 1
ATOM 948 N N . THR A 1 115 ? 11.176 -6.770 -7.249 1.00 92.44 115 THR A N 1
ATOM 949 C CA . THR A 1 115 ? 10.126 -7.095 -6.284 1.00 92.44 115 THR A CA 1
ATOM 950 C C . THR A 1 115 ? 9.809 -5.861 -5.452 1.00 92.44 115 THR A C 1
ATOM 952 O O . THR A 1 115 ? 10.689 -5.328 -4.774 1.00 92.44 115 THR A O 1
ATOM 955 N N . LEU A 1 116 ? 8.553 -5.432 -5.499 1.00 92.81 116 LEU A N 1
ATOM 956 C CA . LEU A 1 116 ? 8.010 -4.345 -4.696 1.00 92.81 116 LEU A CA 1
ATOM 957 C C . LEU A 1 116 ? 7.095 -4.925 -3.623 1.00 92.81 116 LEU A C 1
ATOM 959 O O . LEU A 1 116 ? 6.252 -5.770 -3.913 1.00 92.81 116 LEU A O 1
ATOM 963 N N . LYS A 1 117 ? 7.254 -4.464 -2.388 1.00 91.19 117 LYS A N 1
ATOM 964 C CA . LYS A 1 117 ? 6.386 -4.808 -1.262 1.00 91.19 117 LYS A CA 1
ATOM 965 C C . LYS A 1 117 ? 5.298 -3.755 -1.114 1.00 91.19 117 LYS A C 1
ATOM 967 O O . LYS A 1 117 ? 5.582 -2.565 -1.231 1.00 91.19 117 LYS A O 1
ATOM 972 N N . MET A 1 118 ? 4.070 -4.183 -0.836 1.00 91.69 118 MET A N 1
ATOM 973 C CA . MET A 1 118 ? 2.959 -3.268 -0.565 1.00 91.69 118 MET A CA 1
ATOM 974 C C . MET A 1 118 ? 2.896 -2.946 0.931 1.00 91.69 118 MET A C 1
ATOM 976 O O . MET A 1 118 ? 2.595 -3.823 1.743 1.00 91.69 118 MET A O 1
ATOM 980 N N . ARG A 1 119 ? 3.156 -1.691 1.306 1.00 91.06 119 ARG A N 1
ATOM 981 C CA . ARG A 1 119 ? 2.995 -1.214 2.683 1.00 91.06 119 ARG A CA 1
ATOM 982 C C . ARG A 1 119 ? 1.584 -0.668 2.889 1.00 91.06 119 ARG A C 1
ATOM 984 O O . ARG A 1 119 ? 1.212 0.294 2.220 1.00 91.06 119 ARG A O 1
ATOM 991 N N . CYS A 1 120 ? 0.806 -1.286 3.781 1.00 92.62 120 CYS A N 1
ATOM 992 C CA . CYS A 1 120 ? -0.568 -0.869 4.106 1.00 92.62 120 CYS A CA 1
ATOM 993 C C . CYS A 1 120 ? -1.153 -1.605 5.329 1.00 92.62 120 CYS A C 1
ATOM 995 O O . CYS A 1 120 ? -0.627 -2.623 5.779 1.00 92.62 120 CYS A O 1
ATOM 997 N N . LEU A 1 121 ? -2.293 -1.128 5.829 1.00 93.06 121 LEU A N 1
ATOM 998 C CA . LEU A 1 121 ? -3.206 -1.908 6.666 1.00 93.06 121 LEU A CA 1
ATOM 999 C C . LEU A 1 121 ? -4.257 -2.557 5.764 1.00 93.06 121 LEU A C 1
ATOM 1001 O O . LEU A 1 121 ? -4.988 -1.852 5.074 1.00 93.06 121 LEU A O 1
ATOM 1005 N N . LEU A 1 122 ? -4.334 -3.883 5.764 1.00 92.94 122 LEU A N 1
ATOM 1006 C CA . LEU A 1 122 ? -5.344 -4.652 5.046 1.00 92.94 122 LEU A CA 1
ATOM 1007 C C . LEU A 1 122 ? -6.544 -4.882 5.955 1.00 92.94 122 LEU A C 1
ATOM 1009 O O . LEU A 1 122 ? -6.415 -5.542 6.975 1.00 92.94 122 LEU A O 1
ATOM 1013 N N . ILE A 1 123 ? -7.715 -4.390 5.586 1.00 93.25 123 ILE A N 1
ATOM 1014 C CA . ILE A 1 123 ? -8.911 -4.427 6.425 1.00 93.25 123 ILE A CA 1
ATOM 1015 C C . ILE A 1 123 ? -9.981 -5.262 5.728 1.00 93.25 123 ILE A C 1
ATOM 1017 O O . ILE A 1 123 ? -10.239 -5.102 4.534 1.00 93.25 123 ILE A O 1
ATOM 1021 N N . THR A 1 124 ? -10.603 -6.167 6.481 1.00 91.38 124 THR A N 1
ATOM 1022 C CA . THR A 1 124 ? -11.772 -6.934 6.033 1.00 91.38 124 THR A CA 1
ATOM 1023 C C . THR A 1 124 ? -13.016 -6.477 6.793 1.00 91.38 124 THR A C 1
ATOM 1025 O O . THR A 1 124 ? -13.021 -6.489 8.028 1.00 91.38 124 THR A O 1
ATOM 1028 N N . LYS A 1 125 ? -14.063 -6.090 6.056 1.00 90.69 125 LYS A N 1
ATOM 1029 C CA . LYS A 1 125 ? -15.398 -5.745 6.576 1.00 90.69 125 LYS A CA 1
ATOM 1030 C C . LYS A 1 125 ? -16.457 -6.223 5.583 1.00 90.69 125 LYS A C 1
ATOM 1032 O O . LYS A 1 125 ? -16.352 -5.878 4.412 1.00 90.69 125 LYS A O 1
ATOM 1037 N N . GLU A 1 126 ? -17.458 -6.983 6.036 1.00 88.19 126 GLU A N 1
ATOM 1038 C CA . GLU A 1 126 ? -18.594 -7.438 5.199 1.00 88.19 126 GLU A CA 1
ATOM 1039 C C . GLU A 1 126 ? -18.155 -8.050 3.849 1.00 88.19 126 GLU A C 1
ATOM 1041 O O . GLU A 1 126 ? -18.602 -7.624 2.784 1.00 88.19 126 GLU A O 1
ATOM 1046 N N . ASP A 1 127 ? -17.196 -8.982 3.877 1.00 84.81 127 ASP A N 1
ATOM 1047 C CA . ASP A 1 127 ? -16.584 -9.619 2.693 1.00 84.81 127 ASP A CA 1
ATOM 1048 C C . ASP A 1 127 ? -15.862 -8.677 1.711 1.00 84.81 127 ASP A C 1
ATOM 1050 O O . ASP A 1 127 ? -15.328 -9.116 0.688 1.00 84.81 127 ASP A O 1
ATOM 1054 N N . LYS A 1 128 ? -15.777 -7.380 2.020 1.00 91.19 128 LYS A N 1
ATOM 1055 C CA . LYS A 1 128 ? -14.977 -6.415 1.271 1.00 91.19 128 LYS A CA 1
ATOM 1056 C C . LYS A 1 128 ? -13.569 -6.377 1.826 1.00 91.19 128 LYS A C 1
ATOM 1058 O O . LYS A 1 128 ? -13.345 -6.321 3.038 1.00 91.19 128 LYS A O 1
ATOM 1063 N N . LEU A 1 129 ? -12.628 -6.331 0.896 1.00 92.56 129 LEU A N 1
ATOM 1064 C CA . LEU A 1 129 ? -11.226 -6.142 1.184 1.00 92.56 129 LEU A CA 1
ATOM 1065 C C . LEU A 1 129 ? -10.824 -4.719 0.814 1.00 92.56 129 LEU A C 1
ATOM 1067 O O . LEU A 1 129 ? -11.036 -4.267 -0.311 1.00 92.56 129 LEU A O 1
ATOM 1071 N N . MET A 1 130 ? -10.243 -4.010 1.769 1.00 94.56 130 MET A N 1
ATOM 1072 C CA . MET A 1 130 ? -9.768 -2.648 1.573 1.00 94.56 130 MET A CA 1
ATOM 1073 C C . MET A 1 130 ? -8.369 -2.500 2.150 1.00 94.56 130 MET A C 1
ATOM 1075 O O . MET A 1 130 ? -8.002 -3.200 3.093 1.00 94.56 130 MET A O 1
ATOM 1079 N N . THR A 1 131 ? -7.581 -1.589 1.596 1.00 95.00 131 THR A N 1
ATOM 1080 C CA . THR A 1 131 ? -6.286 -1.224 2.173 1.00 95.00 131 THR A CA 1
ATOM 1081 C C . THR A 1 131 ? -6.266 0.240 2.561 1.00 95.00 131 THR A C 1
ATOM 1083 O O . THR A 1 131 ? -6.922 1.073 1.931 1.00 95.00 131 THR A O 1
ATOM 1086 N N . TRP A 1 132 ? -5.495 0.555 3.593 1.00 95.81 132 TRP A N 1
ATOM 1087 C CA . TRP A 1 132 ? -5.371 1.911 4.093 1.00 95.81 132 TRP A CA 1
ATOM 1088 C C . TRP A 1 132 ? -3.936 2.243 4.501 1.00 95.81 132 TRP A C 1
ATOM 1090 O O . TRP A 1 132 ? -3.246 1.428 5.118 1.00 95.81 132 TRP A O 1
ATOM 1100 N N . CYS A 1 133 ? -3.525 3.473 4.211 1.00 94.06 133 CYS A N 1
ATOM 1101 C CA . CYS A 1 133 ? -2.314 4.099 4.730 1.00 94.06 133 CYS A CA 1
ATOM 1102 C C . CYS A 1 133 ? -2.650 5.449 5.384 1.00 94.06 133 CYS A C 1
ATOM 1104 O O . CYS A 1 133 ? -3.562 6.138 4.909 1.00 94.06 133 CYS A O 1
ATOM 1106 N N . PRO A 1 134 ? -1.888 5.880 6.409 1.00 93.81 134 PRO A N 1
ATOM 1107 C CA . PRO A 1 134 ? -1.974 7.233 6.934 1.00 93.81 134 PRO A CA 1
ATOM 1108 C C . PRO A 1 134 ? -1.775 8.264 5.829 1.00 93.81 134 PRO A C 1
ATOM 1110 O O . PRO A 1 134 ? -0.998 8.069 4.889 1.00 93.81 134 PRO A O 1
ATOM 1113 N N . LYS A 1 135 ? -2.457 9.398 5.951 1.00 91.38 135 LYS A N 1
ATOM 1114 C CA . LYS A 1 135 ? -2.244 10.512 5.028 1.00 91.38 135 LYS A CA 1
ATOM 1115 C C . LYS A 1 135 ? -0.789 10.996 5.134 1.00 91.38 135 LYS A C 1
ATOM 1117 O O . LYS A 1 135 ? -0.261 11.045 6.238 1.00 91.38 135 LYS A O 1
ATOM 1122 N N . ASN A 1 136 ? -0.185 11.384 4.010 1.00 90.25 136 ASN A N 1
ATOM 1123 C CA . ASN A 1 136 ? 1.216 11.820 3.892 1.00 90.25 136 ASN A CA 1
ATOM 1124 C C . ASN A 1 136 ? 2.267 10.715 4.110 1.00 90.25 136 ASN A C 1
ATOM 1126 O O . ASN A 1 136 ? 3.453 11.025 4.187 1.00 90.25 136 ASN A O 1
ATOM 1130 N N . SER A 1 137 ? 1.870 9.443 4.234 1.00 88.56 137 SER A N 1
ATOM 1131 C CA . SER A 1 137 ? 2.825 8.341 4.440 1.00 88.56 137 SER A CA 1
ATOM 1132 C C . SER A 1 137 ? 3.699 8.022 3.220 1.00 88.56 137 SER A C 1
ATOM 1134 O O . SER A 1 137 ? 4.716 7.344 3.368 1.00 88.56 137 SER A O 1
ATOM 1136 N N . ASP A 1 138 ? 3.324 8.555 2.058 1.00 86.75 138 ASP A N 1
ATOM 1137 C CA . ASP A 1 138 ? 4.117 8.639 0.831 1.00 86.75 138 ASP A CA 1
ATOM 1138 C C . ASP A 1 138 ? 5.363 9.526 1.001 1.00 86.75 138 ASP A C 1
ATOM 1140 O O . ASP A 1 138 ? 6.403 9.264 0.408 1.00 86.75 138 ASP A O 1
ATOM 1144 N N . ASN A 1 139 ? 5.334 10.509 1.910 1.00 87.94 139 ASN A N 1
ATOM 1145 C CA . ASN A 1 139 ? 6.516 11.313 2.215 1.00 87.94 139 ASN A CA 1
ATOM 1146 C C . ASN A 1 139 ? 7.662 10.423 2.755 1.00 87.94 139 ASN A C 1
ATOM 1148 O O . ASN A 1 139 ? 7.494 9.774 3.796 1.00 87.94 139 ASN A O 1
ATOM 1152 N N . PRO A 1 140 ? 8.863 10.446 2.141 1.00 81.62 140 PRO A N 1
ATOM 1153 C CA . PRO A 1 140 ? 10.025 9.703 2.633 1.00 81.62 140 PRO A CA 1
ATOM 1154 C C . PRO A 1 140 ? 10.384 10.008 4.095 1.00 81.62 140 PRO A C 1
ATOM 1156 O O . PRO A 1 140 ? 10.855 9.129 4.817 1.00 81.62 140 PRO A O 1
ATOM 1159 N N . ASN A 1 141 ? 10.107 11.229 4.567 1.00 86.19 141 ASN A N 1
ATOM 1160 C CA . ASN A 1 141 ? 10.381 11.639 5.944 1.00 86.19 141 ASN A CA 1
ATOM 1161 C C . ASN A 1 141 ? 9.305 11.218 6.949 1.00 86.19 141 ASN A C 1
ATOM 1163 O O . ASN A 1 141 ? 9.543 11.331 8.152 1.00 86.19 141 ASN A O 1
ATOM 1167 N N . PHE A 1 142 ? 8.160 10.687 6.501 1.00 88.88 142 PHE A N 1
ATOM 1168 C CA . PHE A 1 142 ? 7.036 10.337 7.377 1.00 88.88 142 PHE A CA 1
ATOM 1169 C C . PHE A 1 142 ? 7.470 9.437 8.539 1.00 88.88 142 PHE A C 1
ATOM 1171 O O . PHE A 1 142 ? 7.067 9.641 9.681 1.00 88.88 142 PHE A O 1
ATOM 1178 N N . ARG A 1 143 ? 8.370 8.480 8.270 1.00 86.81 143 ARG A N 1
ATOM 1179 C CA . ARG A 1 143 ? 8.955 7.590 9.284 1.00 86.81 143 ARG A CA 1
ATOM 1180 C C . ARG A 1 143 ? 9.652 8.357 10.413 1.00 86.81 143 ARG A C 1
ATOM 1182 O O . ARG A 1 143 ? 9.526 7.980 11.574 1.00 86.81 143 ARG A O 1
ATOM 1189 N N . TYR A 1 144 ? 10.413 9.395 10.081 1.00 88.88 144 TYR A N 1
ATOM 1190 C CA . TYR A 1 144 ? 11.189 10.174 11.050 1.00 88.88 144 TYR A CA 1
ATOM 1191 C C . TYR A 1 144 ? 10.339 11.236 11.756 1.00 88.88 144 TYR A C 1
ATOM 1193 O O . TYR A 1 144 ? 10.697 11.694 12.839 1.00 88.88 144 TYR A O 1
ATOM 1201 N N . GLU A 1 145 ? 9.199 11.592 11.166 1.00 91.38 145 GLU A N 1
ATOM 1202 C CA . GLU A 1 145 ? 8.273 12.614 11.657 1.00 91.38 145 GLU A CA 1
ATOM 1203 C C . GLU A 1 145 ? 7.059 12.019 12.393 1.00 91.38 145 GLU A C 1
ATOM 1205 O O . GLU A 1 145 ? 6.214 12.769 12.883 1.00 91.38 145 GLU A O 1
ATOM 1210 N N . MET A 1 146 ? 6.995 10.689 12.566 1.00 90.69 146 MET A N 1
ATOM 1211 C CA . MET A 1 146 ? 5.871 9.996 13.217 1.00 90.69 146 MET A CA 1
ATOM 1212 C C . ME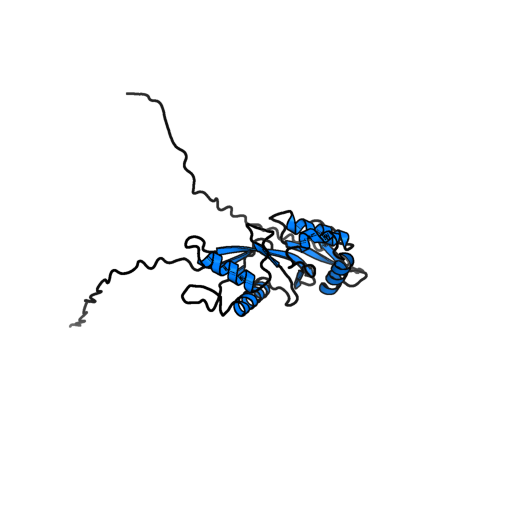T A 1 146 ? 5.527 10.547 14.607 1.00 90.69 146 MET A C 1
ATOM 1214 O O . MET A 1 146 ? 4.364 10.539 14.986 1.00 90.69 146 MET A O 1
ATOM 1218 N N . GLU A 1 147 ? 6.497 11.032 15.383 1.00 92.69 147 GLU A N 1
ATOM 1219 C CA . GLU A 1 147 ? 6.236 11.619 16.709 1.00 92.69 147 GLU A CA 1
ATOM 1220 C C . GLU A 1 147 ? 5.487 12.961 16.647 1.00 92.69 147 GLU A C 1
ATOM 1222 O O . GLU A 1 147 ? 4.880 13.380 17.628 1.00 92.69 147 GLU A O 1
ATOM 1227 N N . THR A 1 148 ? 5.529 13.638 15.499 1.00 92.50 148 THR A N 1
ATOM 1228 C CA . THR A 1 148 ? 4.896 14.948 15.277 1.00 92.50 148 THR A CA 1
ATOM 1229 C C . THR A 1 148 ? 3.550 14.853 14.557 1.00 92.50 148 THR A C 1
ATOM 1231 O O . THR A 1 148 ? 2.786 15.819 14.541 1.00 92.50 148 THR A O 1
ATOM 1234 N N . GLU A 1 149 ? 3.242 13.686 13.992 1.00 95.06 149 GLU A N 1
ATOM 1235 C CA . GLU A 1 149 ? 1.982 13.409 13.311 1.00 95.06 149 GLU A CA 1
ATOM 1236 C C . GLU A 1 149 ? 0.798 13.373 14.287 1.00 95.06 149 GLU A C 1
ATOM 1238 O O . GLU A 1 149 ? 0.884 12.882 15.415 1.00 95.06 149 GLU A O 1
ATOM 1243 N N . ASN A 1 150 ? -0.363 13.849 13.831 1.00 95.94 150 ASN A N 1
ATOM 1244 C CA . ASN A 1 150 ? -1.594 13.784 14.617 1.00 95.94 150 ASN A CA 1
ATOM 1245 C C . ASN A 1 150 ? -2.255 12.405 14.465 1.00 95.94 150 ASN A C 1
ATOM 1247 O O . ASN A 1 150 ? -3.196 12.221 13.688 1.00 95.94 150 ASN A O 1
ATOM 1251 N N . TRP A 1 151 ? -1.768 11.429 15.228 1.00 96.62 151 TRP A N 1
ATOM 1252 C CA . TRP A 1 151 ? -2.271 10.055 15.186 1.00 96.62 151 TRP A CA 1
ATOM 1253 C C . TRP A 1 151 ? -3.721 9.902 15.628 1.00 96.62 151 TRP A C 1
ATOM 1255 O O . TRP A 1 151 ? -4.422 9.034 15.110 1.00 96.62 151 TRP A O 1
ATOM 1265 N N . SER A 1 152 ? -4.208 10.772 16.514 1.00 96.44 152 SER A N 1
ATOM 1266 C CA . SER A 1 152 ? -5.632 10.826 16.852 1.00 96.44 152 SER A CA 1
ATOM 1267 C C . SER A 1 152 ? -6.473 11.149 15.618 1.00 96.44 152 SER A C 1
ATOM 1269 O O . SER A 1 152 ? -7.465 10.474 15.357 1.00 96.44 152 SER A O 1
ATOM 1271 N N . GLN A 1 153 ? -6.046 12.116 14.799 1.00 96.62 153 GLN A N 1
ATOM 1272 C CA . GLN A 1 153 ? -6.731 12.433 13.546 1.00 96.62 153 GLN A CA 1
ATOM 1273 C C . GLN A 1 153 ? -6.618 11.298 12.522 1.00 96.62 153 GLN A C 1
ATOM 1275 O O . GLN A 1 153 ? -7.603 10.987 11.856 1.00 96.62 153 GLN A O 1
ATOM 1280 N N . HIS A 1 154 ? -5.451 10.659 12.392 1.00 96.50 154 HIS A N 1
ATOM 1281 C CA . HIS A 1 154 ? -5.298 9.486 11.519 1.00 96.50 154 HIS A CA 1
ATOM 1282 C C . HIS A 1 154 ? -6.228 8.344 11.936 1.00 96.50 154 HIS A C 1
ATOM 1284 O O . HIS A 1 154 ? -6.833 7.711 11.074 1.00 96.50 154 HIS A O 1
ATOM 1290 N N . PHE A 1 155 ? -6.407 8.126 13.239 1.00 95.50 155 PHE A N 1
ATOM 1291 C CA . PHE A 1 155 ? -7.329 7.123 13.761 1.00 95.50 155 PHE A CA 1
ATOM 1292 C C . PHE A 1 155 ? -8.797 7.463 13.478 1.00 95.50 155 PHE A C 1
ATOM 1294 O O . PHE A 1 155 ? -9.545 6.592 13.037 1.00 95.50 155 PHE A O 1
ATOM 1301 N N . GLU A 1 156 ? -9.215 8.722 13.639 1.00 94.88 156 GLU A N 1
ATOM 1302 C CA . GLU A 1 156 ? -10.559 9.156 13.226 1.00 94.88 156 GLU A CA 1
ATOM 1303 C C . GLU A 1 156 ? -10.781 8.975 11.717 1.00 94.88 156 GLU A C 1
ATOM 1305 O O . GLU A 1 156 ? -11.815 8.450 11.302 1.00 94.88 156 GLU A O 1
ATOM 1310 N N . ASN A 1 157 ? -9.785 9.320 10.894 1.00 95.50 157 ASN A N 1
ATOM 1311 C CA . ASN A 1 157 ? -9.848 9.121 9.445 1.00 95.50 157 ASN A CA 1
ATOM 1312 C C . ASN A 1 157 ? -9.970 7.634 9.082 1.00 95.50 157 ASN A C 1
ATOM 1314 O O . ASN A 1 157 ? -10.728 7.288 8.179 1.00 95.50 157 ASN A O 1
ATOM 1318 N N . LEU A 1 158 ? -9.243 6.753 9.777 1.00 95.25 158 LEU A N 1
ATOM 1319 C CA . LEU A 1 158 ? -9.331 5.306 9.589 1.00 95.25 158 LEU A CA 1
ATOM 1320 C C . LEU A 1 158 ? -10.723 4.782 9.964 1.00 95.25 158 LEU A C 1
ATOM 1322 O O . LEU A 1 158 ? -11.322 4.040 9.190 1.00 95.25 158 LEU A O 1
ATOM 1326 N N . LYS A 1 159 ? -11.282 5.200 11.106 1.00 93.25 159 LYS A N 1
ATOM 1327 C CA . LYS A 1 159 ? -12.652 4.821 11.492 1.00 93.25 159 LYS A CA 1
ATOM 1328 C C . LYS A 1 159 ? -13.679 5.277 10.463 1.00 93.25 159 LYS A C 1
ATOM 1330 O O . LYS A 1 159 ? -14.565 4.502 10.115 1.00 93.25 159 LYS A O 1
ATOM 1335 N N . GLN A 1 160 ? -13.541 6.502 9.956 1.00 93.31 160 GLN A N 1
ATOM 1336 C CA . GLN A 1 160 ? -14.411 7.027 8.908 1.00 93.31 160 GLN A CA 1
ATOM 1337 C C . GLN A 1 160 ? -14.263 6.237 7.601 1.00 93.31 160 GLN A C 1
ATOM 1339 O O . GLN A 1 160 ? -15.267 5.922 6.974 1.00 93.31 160 GLN A O 1
ATOM 1344 N N . PHE A 1 161 ? -13.034 5.889 7.210 1.00 94.06 161 PHE A N 1
ATOM 1345 C CA . PHE A 1 161 ? -12.745 5.101 6.009 1.00 94.06 161 PHE A CA 1
ATOM 1346 C C . PHE A 1 161 ? -13.382 3.706 6.051 1.00 94.06 161 PHE A C 1
ATOM 1348 O O . PHE A 1 161 ? -13.905 3.239 5.046 1.00 94.06 161 PHE A O 1
ATOM 1355 N N . VAL A 1 162 ? -13.351 3.059 7.218 1.00 92.12 162 VAL A N 1
ATOM 1356 C CA . VAL A 1 162 ? -13.927 1.722 7.443 1.00 92.12 162 VAL A CA 1
ATOM 1357 C C . VAL A 1 162 ? -15.424 1.789 7.796 1.00 92.12 162 VAL A C 1
ATOM 1359 O O . VAL A 1 162 ? -16.088 0.762 7.947 1.00 92.12 162 VAL A O 1
ATOM 1362 N N . GLU A 1 163 ? -15.980 2.996 7.920 1.00 92.00 163 GLU A N 1
ATOM 1363 C CA . GLU A 1 163 ? -17.374 3.244 8.302 1.00 92.00 163 GLU A CA 1
ATOM 1364 C C . GLU A 1 163 ? -17.738 2.590 9.648 1.00 92.00 163 GLU A C 1
ATOM 1366 O O . GLU A 1 163 ? -18.799 1.986 9.792 1.00 92.00 163 GLU A O 1
ATOM 1371 N N . ILE A 1 164 ? -16.833 2.653 10.631 1.00 86.00 164 ILE A N 1
ATOM 1372 C CA . ILE A 1 164 ? -17.048 2.071 11.965 1.00 86.00 164 ILE A CA 1
ATOM 1373 C C . ILE A 1 164 ? -18.121 2.870 12.696 1.00 86.00 164 ILE A C 1
ATOM 1375 O O . ILE A 1 164 ? -17.951 4.064 12.967 1.00 86.00 164 ILE A O 1
ATOM 1379 N N . SER A 1 165 ? -19.224 2.205 13.035 1.00 74.62 165 SER A N 1
ATOM 1380 C CA . SER A 1 165 ? -20.276 2.810 13.849 1.00 74.62 165 SER A CA 1
ATOM 1381 C C . SER A 1 165 ? -19.809 2.960 15.303 1.00 74.62 165 SER A C 1
ATOM 1383 O O . SER A 1 165 ? -19.183 2.070 15.875 1.00 74.62 165 SER A O 1
ATOM 1385 N N . ALA A 1 166 ? -20.075 4.123 15.902 1.00 63.50 166 ALA A N 1
ATOM 1386 C CA . ALA A 1 166 ? -19.360 4.603 17.089 1.00 63.50 166 ALA A CA 1
ATOM 1387 C C . ALA A 1 166 ? -19.503 3.756 18.371 1.00 63.50 166 ALA A C 1
ATOM 1389 O O . ALA A 1 166 ? -18.757 4.005 19.315 1.00 63.50 166 ALA A O 1
ATOM 1390 N N . ASN A 1 167 ? -20.425 2.789 18.431 1.00 66.56 167 ASN A N 1
ATOM 1391 C CA . ASN A 1 167 ? -20.776 2.143 19.699 1.00 66.56 167 ASN A CA 1
ATOM 1392 C C . ASN A 1 167 ? -20.509 0.635 19.753 1.00 66.56 167 ASN A C 1
ATOM 1394 O O . ASN A 1 167 ? -20.160 0.152 20.828 1.00 66.56 167 ASN A O 1
ATOM 1398 N N . ASP A 1 168 ? -20.580 -0.083 18.629 1.00 81.38 168 ASP A N 1
ATOM 1399 C CA . ASP A 1 168 ? -20.555 -1.552 18.652 1.00 81.38 168 ASP A CA 1
ATOM 1400 C C . ASP A 1 168 ? -19.446 -2.160 17.791 1.00 81.38 168 ASP A C 1
ATOM 1402 O O . ASP A 1 168 ? -19.211 -3.360 17.873 1.00 81.38 168 ASP A O 1
ATOM 1406 N N . GLU A 1 169 ? -18.721 -1.364 17.003 1.00 87.94 169 GLU A N 1
ATOM 1407 C CA . GLU A 1 169 ? -17.684 -1.870 16.103 1.00 87.94 169 GLU A CA 1
ATOM 1408 C C . GLU A 1 169 ? -16.273 -1.446 16.520 1.00 87.94 169 GLU A C 1
ATOM 1410 O O . GLU A 1 169 ? -16.037 -0.328 16.983 1.00 87.94 169 GLU A O 1
ATOM 1415 N N . TRP A 1 170 ? -15.295 -2.335 16.335 1.00 89.25 170 TRP A N 1
ATOM 1416 C CA . TRP A 1 170 ? -13.881 -2.004 16.520 1.00 89.25 170 TRP A CA 1
ATOM 1417 C C . TRP A 1 170 ? -12.960 -2.729 15.545 1.00 89.25 170 TRP A C 1
ATOM 1419 O O . TRP A 1 170 ? -13.296 -3.776 14.997 1.00 89.25 170 TRP A O 1
ATOM 1429 N N . LEU A 1 171 ? -11.760 -2.170 15.367 1.00 91.06 171 LEU A N 1
ATOM 1430 C CA . LEU A 1 171 ? -10.674 -2.810 14.632 1.00 91.06 171 LEU A CA 1
ATOM 1431 C C . LEU A 1 171 ? -9.861 -3.700 15.562 1.00 91.06 171 LEU A C 1
ATOM 1433 O O . LEU A 1 171 ? -9.456 -3.276 16.648 1.00 91.06 171 LEU A O 1
ATOM 1437 N N . SER A 1 172 ? -9.599 -4.915 15.099 1.00 89.44 172 SER A N 1
ATOM 1438 C CA . SER A 1 172 ? -8.729 -5.876 15.762 1.00 89.44 172 SER A CA 1
ATOM 1439 C C . SER A 1 172 ? -7.681 -6.405 14.793 1.00 89.44 172 SER A C 1
ATOM 1441 O O . SER A 1 172 ? -7.975 -6.643 13.617 1.00 89.44 172 SER A O 1
ATOM 1443 N N . GLU A 1 173 ? -6.464 -6.606 15.285 1.00 87.19 173 GLU A N 1
ATOM 1444 C CA . GLU A 1 173 ? -5.427 -7.331 14.557 1.00 87.19 173 GLU A CA 1
ATOM 1445 C C . GLU A 1 173 ? -5.810 -8.808 14.404 1.00 87.19 173 GLU A C 1
ATOM 1447 O O . GLU A 1 173 ? -6.156 -9.491 15.371 1.00 87.19 173 GLU A O 1
ATOM 1452 N N . SER A 1 174 ? -5.750 -9.317 13.173 1.00 76.12 174 SER A N 1
ATOM 1453 C CA . SER A 1 174 ? -6.080 -10.716 12.896 1.00 76.12 174 SER A CA 1
ATOM 1454 C C . SER A 1 174 ? -5.062 -11.649 13.548 1.00 76.12 174 SER A C 1
ATOM 1456 O O . SER A 1 174 ? -3.875 -11.562 13.256 1.00 76.12 174 SER A O 1
ATOM 1458 N N . GLY A 1 175 ? -5.535 -12.575 14.383 1.00 70.44 175 GLY A N 1
ATOM 1459 C CA . GLY A 1 175 ? -4.705 -13.615 15.002 1.00 70.44 175 GLY A CA 1
ATOM 1460 C C . GLY A 1 175 ? -4.113 -13.254 16.367 1.00 70.44 175 GLY A C 1
ATOM 1461 O O . GLY A 1 175 ? -3.509 -14.118 16.993 1.00 70.44 175 GLY A O 1
ATOM 1462 N N . GLN A 1 176 ? -4.296 -12.019 16.847 1.00 70.12 176 GLN A N 1
ATOM 1463 C CA . GLN A 1 176 ? -3.864 -11.608 18.192 1.00 70.12 176 GLN A CA 1
ATOM 1464 C C . GLN A 1 176 ? -4.988 -11.004 19.046 1.00 70.12 176 GLN A C 1
ATOM 1466 O O . GLN A 1 176 ? -4.750 -10.672 20.205 1.00 70.12 176 GLN A O 1
ATOM 1471 N N . ASP A 1 177 ? -6.187 -10.818 18.480 1.00 69.00 177 ASP A N 1
ATOM 1472 C CA . ASP A 1 177 ? -7.348 -10.167 19.111 1.00 69.00 177 ASP A CA 1
ATOM 1473 C C . ASP A 1 177 ? -7.035 -8.816 19.782 1.00 69.00 177 ASP A C 1
ATOM 1475 O O . ASP A 1 177 ? -7.732 -8.344 20.687 1.00 69.00 177 ASP A O 1
ATOM 1479 N N . LYS A 1 178 ? -5.969 -8.154 19.319 1.00 82.12 178 LYS A N 1
ATOM 1480 C CA . LYS A 1 178 ? -5.525 -6.871 19.845 1.00 82.12 178 LYS A CA 1
ATOM 1481 C C . LYS A 1 178 ? -6.389 -5.764 19.254 1.00 82.12 178 LYS A C 1
ATOM 1483 O O . LYS A 1 178 ? -6.251 -5.391 18.088 1.00 82.12 178 LYS A O 1
ATOM 1488 N N . LYS A 1 179 ? -7.275 -5.224 20.089 1.00 88.69 179 LYS A N 1
ATOM 1489 C CA . LYS A 1 179 ? -8.133 -4.084 19.754 1.00 88.69 179 LYS A CA 1
ATOM 1490 C C . LYS A 1 179 ? -7.310 -2.802 19.607 1.00 88.69 179 LYS A C 1
ATOM 1492 O O . LYS A 1 179 ? -6.576 -2.436 20.521 1.00 88.69 179 LYS A O 1
ATOM 1497 N N . ILE A 1 180 ? -7.509 -2.089 18.502 1.00 90.88 180 ILE A N 1
ATOM 1498 C CA . ILE A 1 180 ? -6.976 -0.738 18.283 1.00 90.88 180 ILE A CA 1
ATOM 1499 C C . ILE A 1 180 ? -7.966 0.257 18.894 1.00 90.88 180 ILE A C 1
ATOM 1501 O O . ILE A 1 180 ? -9.110 0.347 18.442 1.00 90.88 180 ILE A O 1
ATOM 1505 N N . GLN A 1 181 ? -7.566 0.971 19.946 1.00 89.50 181 GLN A N 1
ATOM 1506 C CA . GLN A 1 181 ? -8.463 1.838 20.715 1.00 89.50 181 GLN A CA 1
ATOM 1507 C C . GLN A 1 181 ? -8.263 3.324 20.424 1.00 89.50 181 GLN A C 1
ATOM 1509 O O . GLN A 1 181 ? -9.199 4.105 20.591 1.00 89.50 181 GLN A O 1
ATOM 1514 N N . ASN A 1 182 ? -7.056 3.731 20.032 1.00 92.94 182 ASN A N 1
ATOM 1515 C CA . ASN A 1 182 ? -6.703 5.139 19.871 1.00 92.94 182 ASN A CA 1
ATOM 1516 C C . ASN A 1 182 ? -5.566 5.351 18.850 1.00 92.94 182 ASN A C 1
ATOM 1518 O O . ASN A 1 182 ? -5.057 4.410 18.239 1.00 92.94 182 ASN A O 1
ATOM 1522 N N . GLY A 1 183 ? -5.171 6.615 18.673 1.00 95.12 183 GLY A N 1
ATOM 1523 C CA . GLY A 1 183 ? -4.081 7.007 17.781 1.00 95.12 183 GLY A CA 1
ATOM 1524 C C . GLY A 1 183 ? -2.716 6.418 18.147 1.00 95.12 183 GLY A C 1
ATOM 1525 O O . GLY A 1 183 ? -1.978 6.037 17.246 1.00 95.12 183 GLY A O 1
ATOM 1526 N N . GLU A 1 184 ? -2.382 6.279 19.430 1.00 95.50 184 GLU A N 1
ATOM 1527 C CA . GLU A 1 184 ? -1.097 5.694 19.846 1.00 95.50 184 GLU A CA 1
ATOM 1528 C C . GLU A 1 184 ? -1.020 4.198 19.523 1.00 95.50 184 GLU A C 1
ATOM 1530 O O . GLU A 1 184 ? 0.024 3.717 19.081 1.00 95.50 184 GLU A O 1
ATOM 1535 N N . ASP A 1 185 ? -2.133 3.467 19.642 1.00 93.81 185 ASP A N 1
ATOM 1536 C CA . ASP A 1 185 ? -2.194 2.071 19.192 1.00 93.81 185 ASP A CA 1
ATOM 1537 C C . ASP A 1 185 ? -1.951 1.977 17.679 1.00 93.81 185 ASP A C 1
ATOM 1539 O O . ASP A 1 185 ? -1.165 1.146 17.216 1.00 93.81 185 ASP A O 1
ATOM 1543 N N . LEU A 1 186 ? -2.594 2.860 16.903 1.00 94.31 186 LEU A N 1
ATOM 1544 C CA . LEU A 1 186 ? -2.419 2.934 15.452 1.00 94.31 186 LEU A CA 1
ATOM 1545 C C . LEU A 1 186 ? -0.975 3.290 15.073 1.00 94.31 186 LEU A C 1
ATOM 1547 O O . LEU A 1 186 ? -0.412 2.675 14.168 1.00 94.31 186 LEU A O 1
ATOM 1551 N N . LYS A 1 187 ? -0.366 4.246 15.778 1.00 94.62 187 LYS A N 1
ATOM 1552 C CA . LYS A 1 187 ? 1.036 4.638 15.609 1.00 94.62 187 LYS A CA 1
ATOM 1553 C C . LYS A 1 187 ? 1.970 3.462 15.837 1.00 94.62 187 LYS A C 1
ATOM 1555 O O . LYS A 1 187 ? 2.828 3.201 14.997 1.00 94.62 187 LYS A O 1
ATOM 1560 N N . ALA A 1 188 ? 1.800 2.743 16.946 1.00 91.38 188 ALA A N 1
ATOM 1561 C CA . ALA A 1 188 ? 2.628 1.588 17.280 1.00 91.38 188 ALA A CA 1
ATOM 1562 C C . ALA A 1 188 ? 2.540 0.516 16.184 1.00 91.38 188 ALA A C 1
ATOM 1564 O O . ALA A 1 188 ? 3.562 0.057 15.674 1.00 91.38 188 ALA A O 1
ATOM 1565 N N . ILE A 1 189 ? 1.318 0.200 15.751 1.00 89.38 189 ILE A N 1
ATOM 1566 C CA . ILE A 1 189 ? 1.051 -0.747 14.665 1.00 89.38 189 ILE A CA 1
ATOM 1567 C C . ILE A 1 189 ? 1.679 -0.291 13.344 1.00 89.38 189 ILE A C 1
ATOM 1569 O O . ILE A 1 189 ? 2.238 -1.106 12.611 1.00 89.38 189 ILE A O 1
ATOM 1573 N N . TRP A 1 190 ? 1.594 0.994 13.005 1.00 90.62 190 TRP A N 1
ATOM 1574 C CA . TRP A 1 190 ? 2.183 1.506 11.770 1.00 90.62 190 TRP A CA 1
ATOM 1575 C C . TRP A 1 190 ? 3.716 1.507 11.818 1.00 90.62 190 TRP A C 1
ATOM 1577 O O . TRP A 1 190 ? 4.365 1.107 10.852 1.00 90.62 190 TRP A O 1
ATOM 1587 N N . ALA A 1 191 ? 4.309 1.882 12.954 1.00 89.31 191 ALA A N 1
ATOM 1588 C CA . ALA A 1 191 ? 5.757 1.911 13.146 1.00 89.31 191 ALA A CA 1
ATOM 1589 C C . ALA A 1 191 ? 6.404 0.528 12.948 1.00 89.31 191 ALA A C 1
ATOM 1591 O O . ALA A 1 191 ? 7.477 0.419 12.350 1.00 89.31 191 ALA A O 1
ATOM 1592 N N . GLU A 1 192 ? 5.733 -0.549 13.365 1.00 84.88 192 GLU A N 1
ATOM 1593 C CA . GLU A 1 192 ? 6.195 -1.923 13.133 1.00 84.88 192 GLU A CA 1
ATOM 1594 C C . GLU A 1 192 ? 6.374 -2.274 11.648 1.00 84.88 192 GLU A C 1
ATOM 1596 O O . GLU A 1 192 ? 7.187 -3.142 11.324 1.00 84.88 192 GLU A O 1
ATOM 1601 N N . ARG A 1 193 ? 5.658 -1.603 10.735 1.00 85.38 193 ARG A N 1
ATOM 1602 C CA . ARG A 1 193 ? 5.739 -1.838 9.281 1.00 85.38 193 ARG A CA 1
ATOM 1603 C C . ARG A 1 193 ? 7.032 -1.292 8.653 1.00 85.38 193 ARG A C 1
ATOM 1605 O O . ARG A 1 193 ? 7.321 -1.579 7.492 1.00 85.38 193 ARG A O 1
ATOM 1612 N N . TYR A 1 194 ? 7.804 -0.492 9.395 1.00 79.88 194 TYR A N 1
ATOM 1613 C CA . TYR A 1 194 ? 9.140 -0.034 8.990 1.00 79.88 194 TYR A CA 1
ATOM 1614 C C . TYR A 1 194 ? 10.269 -0.889 9.571 1.00 79.88 194 TYR A C 1
ATOM 1616 O O . TYR A 1 194 ? 11.373 -0.886 9.034 1.00 79.88 194 TYR A O 1
ATOM 1624 N N . ASN A 1 195 ? 10.019 -1.591 10.677 1.00 71.12 195 ASN A N 1
ATOM 1625 C CA . ASN A 1 195 ? 11.076 -2.233 11.460 1.00 71.12 195 ASN A CA 1
ATOM 1626 C C . ASN A 1 195 ? 11.316 -3.700 11.085 1.00 71.12 195 ASN A C 1
ATOM 1628 O O . ASN A 1 195 ? 12.366 -4.239 11.428 1.00 71.12 195 ASN A O 1
ATOM 1632 N N . ASN A 1 196 ? 10.375 -4.352 10.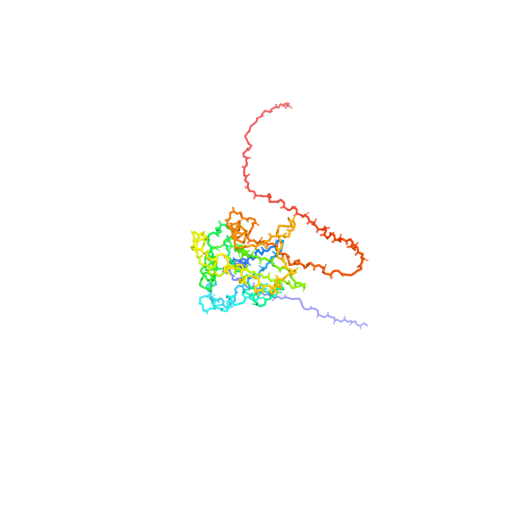399 1.00 67.75 196 ASN A N 1
ATOM 1633 C CA . ASN A 1 196 ? 10.497 -5.751 10.005 1.00 67.75 196 ASN A CA 1
ATOM 1634 C C . ASN A 1 196 ? 10.198 -5.922 8.501 1.00 67.75 196 ASN A C 1
ATOM 1636 O O . ASN A 1 196 ? 9.178 -5.471 7.986 1.00 67.75 196 ASN A O 1
ATOM 1640 N N . SER A 1 197 ? 11.114 -6.586 7.790 1.00 63.59 197 SER A N 1
ATOM 1641 C CA . SER A 1 197 ? 11.033 -6.877 6.351 1.00 63.59 197 SER A CA 1
ATOM 1642 C C . SER A 1 197 ? 9.932 -7.876 5.971 1.00 63.59 197 SER A C 1
ATOM 1644 O O . SER A 1 197 ? 9.723 -8.170 4.796 1.00 63.59 197 SER A O 1
ATOM 1646 N N . GLU A 1 198 ? 9.235 -8.448 6.944 1.00 66.19 198 GLU A N 1
ATOM 1647 C CA . GLU A 1 198 ? 8.100 -9.345 6.720 1.00 66.19 198 GLU A CA 1
ATOM 1648 C C . GLU A 1 198 ? 6.759 -8.665 7.017 1.00 66.19 198 GLU A C 1
ATOM 1650 O O . GLU A 1 198 ? 5.714 -9.163 6.610 1.00 66.19 198 GLU A O 1
ATOM 1655 N N . THR A 1 199 ? 6.765 -7.494 7.662 1.00 70.31 199 THR A N 1
ATOM 1656 C CA . THR A 1 199 ? 5.559 -6.847 8.196 1.00 70.31 199 THR A CA 1
ATOM 1657 C C . THR A 1 199 ? 5.101 -5.649 7.374 1.00 70.31 199 THR A C 1
ATOM 1659 O O . THR A 1 199 ? 4.472 -4.757 7.924 1.00 70.31 199 THR A O 1
ATOM 1662 N N . TYR A 1 200 ? 5.372 -5.566 6.070 1.00 83.62 200 TYR A N 1
ATOM 1663 C CA . TYR A 1 200 ? 4.921 -4.406 5.279 1.00 83.62 200 TYR A CA 1
ATOM 1664 C C . TYR A 1 200 ? 3.395 -4.244 5.286 1.00 83.62 200 TYR A C 1
ATOM 1666 O O . TYR A 1 200 ? 2.892 -3.122 5.243 1.00 83.62 200 TYR A O 1
ATOM 1674 N N . CYS A 1 201 ? 2.658 -5.345 5.420 1.00 85.75 201 CYS A N 1
ATOM 1675 C CA . CYS A 1 201 ? 1.209 -5.337 5.517 1.00 85.75 201 CYS A CA 1
ATOM 1676 C C . CYS A 1 201 ? 0.730 -5.966 6.831 1.00 85.75 201 CYS A C 1
ATOM 1678 O O . CYS A 1 201 ? 1.275 -6.984 7.256 1.00 85.75 201 CYS A O 1
ATOM 1680 N N . LEU A 1 202 ? -0.298 -5.378 7.454 1.00 87.56 202 LEU A N 1
ATOM 1681 C CA . LEU A 1 202 ? -0.981 -5.962 8.613 1.00 87.56 202 LEU A CA 1
ATOM 1682 C C . LEU A 1 202 ? -2.464 -6.183 8.330 1.00 87.56 202 LEU A C 1
ATOM 1684 O O . LEU A 1 202 ? -3.141 -5.268 7.864 1.00 87.56 202 LEU A O 1
ATOM 1688 N N . ARG A 1 203 ? -2.977 -7.371 8.670 1.00 89.38 203 ARG A N 1
ATOM 1689 C CA . ARG A 1 203 ? -4.390 -7.726 8.508 1.00 89.38 203 ARG A CA 1
ATOM 1690 C C . ARG A 1 203 ? -5.217 -7.333 9.733 1.00 89.38 203 ARG A C 1
ATOM 1692 O O . ARG A 1 203 ? -4.995 -7.822 10.837 1.00 89.38 203 ARG A O 1
ATOM 1699 N N . LEU A 1 204 ? -6.234 -6.516 9.505 1.00 91.00 204 LEU A N 1
ATOM 1700 C CA . LEU A 1 204 ? -7.229 -6.075 10.468 1.00 91.00 204 LEU A CA 1
ATOM 1701 C C . LEU A 1 204 ? -8.609 -6.637 10.108 1.00 91.00 204 LEU A C 1
ATOM 1703 O O . LEU A 1 204 ? -8.961 -6.782 8.933 1.00 91.00 204 LEU A O 1
ATOM 1707 N N . LYS A 1 205 ? -9.410 -6.915 11.133 1.00 90.25 205 LYS A N 1
ATOM 1708 C CA . LYS A 1 205 ? -10.830 -7.260 11.014 1.00 90.25 205 LYS A CA 1
ATOM 1709 C C . LYS A 1 205 ? -11.664 -6.230 11.758 1.00 90.25 205 LYS A C 1
ATOM 1711 O O . LYS A 1 205 ? -11.264 -5.760 12.825 1.00 90.25 205 LYS A O 1
ATOM 1716 N N . VAL A 1 206 ? -12.820 -5.903 11.194 1.00 89.69 206 VAL A N 1
ATOM 1717 C CA . VAL A 1 206 ? -13.867 -5.173 11.912 1.00 89.69 206 VAL A CA 1
ATOM 1718 C C . VAL A 1 206 ? -14.704 -6.187 12.675 1.00 89.69 206 VAL A C 1
ATOM 1720 O O . VAL A 1 206 ? -15.193 -7.148 12.087 1.00 89.69 206 VAL A O 1
ATOM 1723 N N . ILE A 1 207 ? -14.826 -5.990 13.982 1.00 86.75 207 ILE A N 1
ATOM 1724 C CA . ILE A 1 207 ? -15.614 -6.836 14.875 1.00 86.75 207 ILE A CA 1
ATOM 1725 C C . ILE A 1 207 ? -16.797 -6.023 15.376 1.00 86.75 207 ILE A C 1
ATOM 1727 O O . ILE A 1 207 ? -16.595 -4.902 15.840 1.00 86.75 207 ILE A O 1
ATOM 1731 N N . SER A 1 208 ? -17.997 -6.597 15.314 1.00 84.44 208 SER A N 1
ATOM 1732 C CA . SER A 1 208 ? -19.225 -6.004 15.845 1.00 84.44 208 SER A CA 1
ATOM 1733 C C . SER A 1 208 ? -19.623 -6.725 17.137 1.00 84.44 208 SER A C 1
ATOM 1735 O O . SER A 1 208 ? -19.654 -7.956 17.193 1.00 84.44 208 SER A O 1
ATOM 1737 N N . ALA A 1 209 ? -19.937 -5.979 18.194 1.00 76.00 209 ALA A N 1
ATOM 1738 C CA . ALA A 1 209 ? -20.579 -6.519 19.380 1.00 76.00 209 ALA A CA 1
ATOM 1739 C C . ALA A 1 209 ? -21.992 -6.949 18.982 1.00 76.00 209 ALA A C 1
ATOM 1741 O O . ALA A 1 209 ? -22.853 -6.112 18.725 1.00 76.00 209 ALA A O 1
ATOM 1742 N N . ASN A 1 210 ? -22.242 -8.256 18.917 1.00 63.03 210 ASN A N 1
ATOM 1743 C CA . ASN A 1 210 ? -23.598 -8.763 18.749 1.00 63.03 210 ASN A CA 1
ATOM 1744 C C . ASN A 1 210 ? -24.448 -8.303 19.946 1.00 63.03 210 ASN A C 1
ATOM 1746 O O . ASN A 1 210 ? -24.357 -8.876 21.034 1.00 63.03 210 ASN A O 1
ATOM 1750 N N . ILE A 1 211 ? -25.289 -7.283 19.753 1.00 51.75 211 ILE A N 1
ATOM 1751 C CA . ILE A 1 211 ? -26.433 -7.013 20.630 1.00 51.75 211 ILE A CA 1
ATOM 1752 C C . ILE A 1 211 ? -27.422 -8.151 20.340 1.00 51.75 211 ILE A C 1
ATOM 1754 O O . ILE A 1 211 ? -28.120 -8.139 19.332 1.00 51.75 211 ILE A O 1
ATOM 1758 N N . GLY A 1 212 ? -27.315 -9.222 21.128 1.00 43.09 212 GLY A N 1
ATOM 1759 C CA . GLY A 1 212 ? -27.658 -10.572 20.686 1.00 43.09 212 GLY A CA 1
ATOM 1760 C C . GLY A 1 212 ? -29.135 -10.901 20.485 1.00 43.09 212 GLY A C 1
ATOM 1761 O O . GLY A 1 212 ? -30.012 -10.258 21.044 1.00 43.09 212 GLY A O 1
ATOM 1762 N N . GLU A 1 213 ? -29.368 -12.011 19.777 1.00 40.50 213 GLU A N 1
ATOM 1763 C CA . GLU A 1 213 ? -30.480 -12.933 20.021 1.00 40.50 213 GLU A CA 1
ATOM 1764 C C . GLU A 1 213 ? -30.179 -14.325 19.422 1.00 40.50 213 GLU A C 1
ATOM 1766 O O . GLU A 1 213 ? -29.817 -14.461 18.258 1.00 40.50 213 GLU A O 1
ATOM 1771 N N . SER A 1 214 ? -30.373 -15.353 20.255 1.00 40.38 214 SER A N 1
ATOM 1772 C CA . SER A 1 214 ? -30.368 -16.807 19.993 1.00 40.38 214 SER A CA 1
ATOM 1773 C C . SER A 1 214 ? -29.068 -17.490 19.537 1.00 40.38 214 SER A C 1
ATOM 1775 O O . SER A 1 214 ? -28.458 -17.166 18.527 1.00 40.38 214 SER A O 1
ATOM 1777 N N . GLY A 1 215 ? -28.671 -18.483 20.338 1.00 44.47 215 GLY A N 1
ATOM 1778 C CA . GLY A 1 215 ? -27.460 -19.269 20.174 1.00 44.47 215 GLY A CA 1
ATOM 1779 C C . GLY A 1 215 ? -27.468 -20.213 18.978 1.00 44.47 215 GLY A C 1
ATOM 1780 O O . GLY A 1 215 ? -28.440 -20.909 18.730 1.00 44.47 215 GLY A O 1
ATOM 1781 N N . GLU A 1 216 ? -26.318 -20.278 18.327 1.00 34.00 216 GLU A N 1
ATOM 1782 C CA . GLU A 1 216 ? -25.537 -21.486 18.083 1.00 34.00 216 GLU A CA 1
ATOM 1783 C C . GLU A 1 216 ? -24.119 -20.985 17.788 1.00 34.00 216 GLU A C 1
ATOM 1785 O O . GLU A 1 216 ? -23.907 -20.179 16.883 1.00 34.00 216 GLU A O 1
ATOM 1790 N N . ILE A 1 217 ? -23.148 -21.387 18.611 1.00 44.53 217 ILE A N 1
ATOM 1791 C CA . ILE A 1 217 ? -21.731 -21.209 18.285 1.00 44.53 217 ILE A CA 1
ATOM 1792 C C . ILE A 1 217 ? -21.464 -22.224 17.174 1.00 44.53 217 ILE A C 1
ATOM 1794 O O . ILE A 1 217 ? -21.153 -23.381 17.443 1.00 44.53 217 ILE A O 1
ATOM 1798 N N . GLY A 1 218 ? -21.710 -21.810 15.932 1.00 34.88 218 GLY A N 1
ATOM 1799 C CA . GLY A 1 218 ? -21.251 -22.526 14.754 1.00 34.88 218 GLY A CA 1
ATOM 1800 C C . GLY A 1 218 ? -19.734 -22.427 14.717 1.00 34.88 218 GLY A C 1
ATOM 1801 O O . GLY A 1 218 ? -19.191 -21.331 14.598 1.00 34.88 218 GLY A O 1
ATOM 1802 N N . GLU A 1 219 ? -19.088 -23.570 14.907 1.00 36.44 219 GLU A N 1
ATOM 1803 C CA . GLU A 1 219 ? -17.645 -23.767 14.910 1.00 36.44 219 GLU A CA 1
ATOM 1804 C C . GLU A 1 219 ? -16.944 -22.998 13.782 1.00 36.44 219 GLU A C 1
ATOM 1806 O O . GLU A 1 219 ? -17.331 -23.054 12.612 1.00 36.44 219 GLU A O 1
ATOM 1811 N N . GLU A 1 220 ? -15.873 -22.301 14.162 1.00 37.91 220 GLU A N 1
ATOM 1812 C CA . GLU A 1 220 ? -14.846 -21.815 13.252 1.00 37.91 220 GLU A CA 1
ATOM 1813 C C . GLU A 1 220 ? -14.333 -22.983 12.405 1.00 37.91 220 GLU A C 1
ATOM 1815 O O . GLU A 1 220 ? -13.580 -23.837 12.876 1.00 37.91 220 GLU A O 1
ATOM 1820 N N . HIS A 1 221 ? -14.677 -22.996 11.120 1.00 32.72 221 HIS A N 1
ATOM 1821 C CA . HIS A 1 221 ? -13.837 -23.686 10.156 1.00 32.72 221 HIS A CA 1
ATOM 1822 C C . HIS A 1 221 ? -12.575 -22.848 9.949 1.00 32.72 221 HIS A C 1
ATOM 1824 O O . HIS A 1 221 ? -12.530 -21.907 9.157 1.00 32.72 221 HIS A O 1
ATOM 1830 N N . ALA A 1 222 ? -11.546 -23.207 10.713 1.00 34.12 222 ALA A N 1
ATOM 1831 C CA . ALA A 1 222 ? -10.164 -22.949 10.370 1.00 34.12 222 ALA A CA 1
ATOM 1832 C C . ALA A 1 222 ? -9.881 -23.572 8.994 1.00 34.12 222 ALA A C 1
ATOM 1834 O O . ALA A 1 222 ? -9.740 -24.788 8.873 1.00 34.12 222 ALA A O 1
ATOM 1835 N N . ASP A 1 223 ? -9.792 -22.747 7.952 1.00 29.94 223 ASP A N 1
ATOM 1836 C CA . ASP A 1 223 ? -9.170 -23.153 6.690 1.00 29.94 223 ASP A CA 1
ATOM 1837 C C . ASP A 1 223 ? -7.643 -23.107 6.861 1.00 29.94 223 ASP A C 1
ATOM 1839 O O . ASP A 1 223 ? -6.926 -22.236 6.363 1.00 29.94 223 ASP A O 1
ATOM 1843 N N . GLU A 1 224 ? -7.135 -24.077 7.620 1.00 39.75 224 GLU A N 1
ATOM 1844 C CA . GLU A 1 224 ? -5.766 -24.550 7.486 1.00 39.75 224 GLU A CA 1
ATOM 1845 C C . GLU A 1 224 ? -5.661 -25.343 6.178 1.00 39.75 224 GLU A C 1
ATOM 1847 O O . GLU A 1 224 ? -6.054 -26.506 6.096 1.00 39.75 224 GLU A O 1
ATOM 1852 N N . ASN A 1 225 ? -5.074 -24.747 5.140 1.00 30.39 225 ASN A N 1
ATOM 1853 C CA . ASN A 1 225 ? -4.323 -25.542 4.171 1.00 30.39 225 ASN A CA 1
ATOM 1854 C C . ASN A 1 225 ? -3.194 -24.735 3.528 1.00 30.39 225 ASN A C 1
ATOM 1856 O O . ASN A 1 225 ? -3.231 -24.296 2.379 1.00 30.39 225 ASN A O 1
ATOM 1860 N N . ILE A 1 226 ? -2.143 -24.573 4.328 1.00 37.56 226 ILE A N 1
ATOM 1861 C CA . ILE A 1 226 ? -0.790 -24.298 3.867 1.00 37.56 226 ILE A CA 1
ATOM 1862 C C . ILE A 1 226 ? -0.264 -25.592 3.239 1.00 37.56 226 ILE A C 1
ATOM 1864 O O . ILE A 1 226 ? 0.107 -26.523 3.949 1.00 37.56 226 ILE A O 1
ATOM 1868 N N . GLN A 1 227 ? -0.155 -25.641 1.910 1.00 32.66 227 GLN A N 1
ATOM 1869 C CA . GLN A 1 227 ? 0.778 -26.568 1.275 1.00 32.66 227 GLN A CA 1
ATOM 1870 C C . GLN A 1 227 ? 2.088 -25.824 1.001 1.00 32.66 227 GLN A C 1
ATOM 1872 O O . GLN A 1 227 ? 2.278 -25.196 -0.039 1.00 32.66 227 GLN A O 1
ATOM 1877 N N . MET A 1 228 ? 2.998 -25.895 1.978 1.00 31.55 228 MET A N 1
ATOM 1878 C CA . MET A 1 228 ? 4.413 -25.595 1.783 1.00 31.55 228 MET A CA 1
ATOM 1879 C C . MET A 1 228 ? 4.968 -26.523 0.699 1.00 31.55 228 MET A C 1
ATOM 1881 O O . MET A 1 228 ? 5.055 -27.736 0.891 1.00 31.55 228 MET A O 1
ATOM 1885 N N . LYS A 1 229 ? 5.437 -25.949 -0.406 1.00 33.50 229 LYS A N 1
ATOM 1886 C CA . LYS A 1 229 ? 6.568 -26.513 -1.139 1.00 33.50 229 LYS A CA 1
ATOM 1887 C C . LYS A 1 229 ? 7.757 -25.586 -0.942 1.00 33.50 229 LYS A C 1
ATOM 1889 O O . LYS A 1 229 ? 7.835 -24.521 -1.542 1.00 33.50 229 LYS A O 1
ATOM 1894 N N . LYS A 1 230 ? 8.662 -26.016 -0.059 1.00 34.19 230 LYS A N 1
ATOM 1895 C CA . LYS A 1 230 ? 10.080 -25.665 -0.137 1.00 34.19 230 LYS A CA 1
ATOM 1896 C C . LYS A 1 230 ? 10.578 -26.161 -1.493 1.00 34.19 230 LYS A C 1
ATOM 1898 O O . LYS A 1 230 ? 10.624 -27.369 -1.703 1.00 34.19 230 LYS A O 1
ATOM 1903 N N . GLU A 1 231 ? 10.934 -25.253 -2.387 1.00 35.72 231 GLU A N 1
ATOM 1904 C CA . GLU A 1 231 ? 11.951 -25.549 -3.390 1.00 35.72 231 GLU A CA 1
ATOM 1905 C C . GLU A 1 231 ? 13.244 -24.916 -2.889 1.00 35.72 231 GLU A C 1
ATOM 1907 O O . GLU A 1 231 ? 13.333 -23.707 -2.676 1.00 35.72 231 GLU A O 1
ATOM 1912 N N . GLU A 1 232 ? 14.190 -25.794 -2.571 1.00 37.06 232 GLU A N 1
ATOM 1913 C CA . GLU A 1 232 ? 15.548 -25.462 -2.180 1.00 37.06 232 GLU A CA 1
ATOM 1914 C C . GLU A 1 232 ? 16.255 -24.786 -3.358 1.00 37.06 232 GLU A C 1
ATOM 1916 O O . GLU A 1 232 ? 16.392 -25.354 -4.443 1.00 37.06 232 GLU A O 1
ATOM 1921 N N . GLU A 1 233 ? 16.717 -23.557 -3.129 1.00 34.94 233 GLU A N 1
ATOM 1922 C CA . GLU A 1 233 ? 17.810 -22.973 -3.892 1.00 34.94 233 GLU A CA 1
ATOM 1923 C C . GLU A 1 233 ? 19.082 -23.765 -3.577 1.00 34.94 233 GLU A C 1
ATOM 1925 O O . GLU A 1 233 ? 19.759 -23.524 -2.580 1.00 34.94 233 GLU A O 1
ATOM 1930 N N . GLU A 1 234 ? 19.433 -24.696 -4.454 1.00 35.91 234 GLU A N 1
ATOM 1931 C CA . GLU A 1 234 ? 20.795 -25.199 -4.545 1.00 35.91 234 GLU A CA 1
ATOM 1932 C C . GLU A 1 234 ? 21.303 -24.901 -5.953 1.00 35.91 234 GLU A C 1
ATOM 1934 O O . GLU A 1 234 ? 20.947 -25.573 -6.918 1.00 35.91 234 GLU A O 1
ATOM 1939 N N . ASN A 1 235 ? 22.080 -23.824 -6.091 1.00 30.48 235 ASN A N 1
ATOM 1940 C CA . ASN A 1 235 ? 23.256 -23.815 -6.958 1.00 30.48 235 ASN A CA 1
ATOM 1941 C C . ASN A 1 235 ? 24.043 -22.515 -6.814 1.00 30.48 235 ASN A C 1
ATOM 1943 O O . ASN A 1 235 ? 23.692 -21.472 -7.366 1.00 30.48 235 ASN A O 1
ATOM 1947 N N . GLY A 1 236 ? 25.183 -22.627 -6.140 1.00 31.97 236 GLY A N 1
ATOM 1948 C CA . GLY A 1 236 ? 26.279 -21.691 -6.325 1.00 31.97 236 GLY A CA 1
ATOM 1949 C C . GLY A 1 236 ? 27.061 -21.409 -5.059 1.00 31.97 236 GLY A C 1
ATOM 1950 O O . GLY A 1 236 ? 26.917 -20.323 -4.501 1.00 31.97 236 GLY A O 1
ATOM 1951 N N . ARG A 1 237 ? 27.954 -22.330 -4.676 1.00 34.06 237 ARG A N 1
ATOM 1952 C CA . ARG A 1 237 ? 29.366 -21.999 -4.421 1.00 34.06 237 ARG A CA 1
ATOM 1953 C C . ARG A 1 237 ? 30.224 -23.236 -4.180 1.00 34.06 237 ARG A C 1
ATOM 1955 O O . ARG A 1 237 ? 29.894 -24.110 -3.388 1.00 34.06 237 ARG A O 1
ATOM 1962 N N . ASP A 1 238 ? 31.341 -23.213 -4.895 1.00 37.88 238 ASP A N 1
ATOM 1963 C CA . ASP A 1 238 ? 32.535 -24.037 -4.788 1.00 37.88 238 ASP A CA 1
ATOM 1964 C C . ASP A 1 238 ? 32.947 -24.378 -3.356 1.00 37.88 238 ASP A C 1
ATOM 1966 O O . ASP A 1 238 ? 33.074 -23.480 -2.525 1.00 37.88 238 ASP A O 1
ATOM 1970 N N . LEU A 1 239 ? 33.349 -25.633 -3.1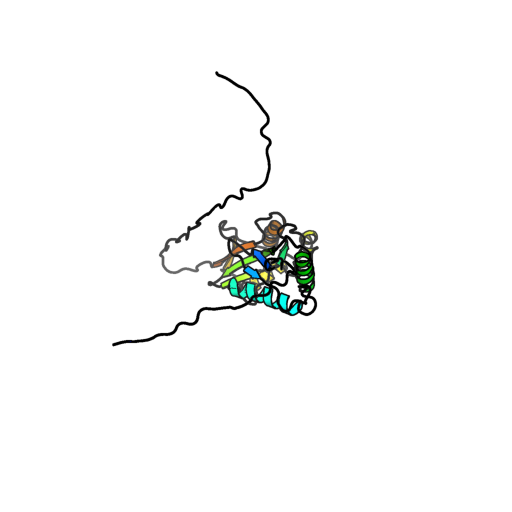39 1.00 35.50 239 LEU A N 1
ATOM 1971 C CA . LEU A 1 239 ? 34.444 -25.945 -2.225 1.00 35.50 239 LEU A CA 1
ATOM 1972 C C . LEU A 1 239 ? 35.338 -27.049 -2.804 1.00 35.50 239 LEU A C 1
ATOM 1974 O O . LEU A 1 239 ? 34.933 -28.189 -3.014 1.00 35.50 239 LEU A O 1
ATOM 1978 N N . ASN A 1 240 ? 36.583 -26.633 -3.032 1.00 36.69 240 ASN A N 1
ATOM 1979 C CA . ASN A 1 240 ? 37.797 -27.418 -3.210 1.00 36.69 240 ASN A CA 1
ATOM 1980 C C . ASN A 1 240 ? 37.787 -28.770 -2.476 1.00 36.69 240 ASN A C 1
ATOM 1982 O O . ASN A 1 240 ? 37.648 -28.811 -1.254 1.00 36.69 240 ASN A O 1
ATOM 1986 N N . GLN A 1 241 ? 38.093 -29.852 -3.195 1.00 35.38 241 GLN A N 1
ATOM 1987 C CA . GLN A 1 241 ? 38.655 -31.063 -2.596 1.00 35.38 241 GLN A CA 1
ATOM 1988 C C . GLN A 1 241 ? 40.163 -31.097 -2.852 1.00 35.38 241 GLN A C 1
ATOM 1990 O O . GLN A 1 241 ? 40.615 -31.335 -3.970 1.00 35.38 241 GLN A O 1
ATOM 1995 N N . SER A 1 242 ? 40.927 -30.864 -1.789 1.00 39.88 242 SER A N 1
ATOM 1996 C CA . SER A 1 242 ? 42.333 -31.243 -1.669 1.00 39.88 242 SER A CA 1
ATOM 1997 C C . SER A 1 242 ? 42.440 -32.399 -0.674 1.00 39.88 242 SER A C 1
ATOM 1999 O O . SER A 1 242 ? 42.001 -32.230 0.461 1.00 39.88 242 SER A O 1
ATOM 2001 N N . ASP A 1 243 ? 43.068 -33.492 -1.124 1.00 36.94 243 ASP A N 1
ATOM 2002 C CA . ASP A 1 243 ? 43.906 -34.461 -0.390 1.00 36.94 243 ASP A CA 1
ATOM 2003 C C . ASP A 1 243 ? 43.295 -35.213 0.829 1.00 36.94 243 ASP A C 1
ATOM 2005 O O . ASP A 1 243 ? 42.586 -34.658 1.649 1.00 36.94 243 ASP A O 1
ATOM 2009 N N . ASN A 1 244 ? 43.560 -36.493 1.127 1.00 38.28 244 ASN A N 1
ATOM 2010 C CA . ASN A 1 244 ? 44.660 -37.388 0.773 1.00 38.28 244 ASN A CA 1
ATOM 2011 C C . ASN A 1 244 ? 44.352 -38.847 1.223 1.00 38.28 244 ASN A C 1
ATOM 2013 O O . ASN A 1 244 ? 43.491 -39.064 2.071 1.00 38.28 244 ASN A O 1
ATOM 2017 N N . LYS A 1 245 ? 45.229 -39.778 0.803 1.00 40.06 245 LYS A N 1
ATOM 2018 C CA . LYS A 1 245 ? 45.567 -41.116 1.365 1.00 40.06 245 LYS A CA 1
ATOM 2019 C C . LYS A 1 245 ? 44.717 -42.346 0.991 1.00 40.06 245 LYS A C 1
ATOM 2021 O O . LYS A 1 245 ? 43.815 -42.756 1.703 1.00 40.06 245 LYS A O 1
ATOM 2026 N N . GLY A 1 246 ? 45.159 -43.017 -0.077 1.00 35.53 246 GLY A N 1
ATOM 2027 C CA . GLY A 1 246 ? 46.010 -44.221 -0.016 1.00 35.53 246 GLY A CA 1
ATOM 2028 C C . GLY A 1 246 ? 45.513 -45.484 0.706 1.00 35.53 246 GLY A C 1
ATOM 2029 O O . GLY A 1 246 ? 45.456 -45.495 1.925 1.00 35.53 246 GLY A O 1
ATOM 2030 N N . GLN A 1 247 ? 45.369 -46.589 -0.041 1.00 38.06 247 GLN A N 1
ATOM 2031 C CA . GLN A 1 247 ? 46.097 -47.863 0.153 1.00 38.06 247 GLN A CA 1
ATOM 2032 C C . GLN A 1 247 ? 45.635 -48.944 -0.846 1.00 38.06 247 GLN A C 1
ATOM 2034 O O . GLN A 1 247 ? 44.444 -49.198 -0.978 1.00 38.06 247 GLN A O 1
ATOM 2039 N N . GLY A 1 248 ? 46.603 -49.661 -1.434 1.00 38.44 248 GLY A N 1
ATOM 2040 C CA . GLY A 1 248 ? 46.510 -51.116 -1.611 1.00 38.44 248 GLY A CA 1
ATOM 2041 C C . GLY A 1 248 ? 46.210 -51.671 -3.008 1.00 38.44 248 GLY A C 1
ATOM 2042 O O . GLY A 1 248 ? 45.094 -52.110 -3.254 1.00 38.44 248 GLY A O 1
ATOM 2043 N N . ARG A 1 249 ? 47.227 -51.807 -3.863 1.00 36.09 249 ARG A N 1
ATOM 2044 C CA . ARG A 1 249 ? 47.961 -53.058 -4.166 1.00 36.09 249 ARG A CA 1
ATOM 2045 C C . ARG A 1 249 ? 48.851 -52.868 -5.388 1.00 36.09 249 ARG A C 1
ATOM 2047 O O . ARG A 1 249 ? 48.406 -52.191 -6.335 1.00 36.09 249 ARG A O 1
#

pLDDT: mean 75.82, std 23.77, range [28.58, 97.06]

Foldseek 3Di:
DDDDDDDDDDDDDDDDDDDDPPPPLDAAWEWEAEDDPDTFIAHDPDADPLRACVPPLQVSVVVVVVSCCVSVVEDPPADWWKAFLVGRLDTDDGSVSVRVVSVVQSPDSPRRYTYIYIAFEWEDDPNHTGTDDFPPPSPSCCLVCLVVDPLQVSVVVVCVVNVPDDPFKFKAFPPPRHTDDGSVSVSVLNNVCSVDSNPSYTYIYIDGHDPDDDDDPPDDPPPDDDPDDDDDPDDDDDDDDDDDDDDDD

Radius of gyration: 27.65 Å; chains: 1; bounding box: 78×68×83 Å

Organism: Reticulomyxa filosa (NCBI:txid46433)